Protein AF-A0A4Q6EAN4-F1 (afdb_monomer_lite)

pLDDT: mean 83.65, std 14.97, range [28.28, 95.94]

Sequence (308 aa):
MELEITKKCADSLRSFAQNNYGIQLKSSHAHELVAAYFGYSSRAALLADTKSPITNLRQAEFVVLTPTAPIKERCNELNGLPENLPHELVEGVYLPLYDENDKWILTQVWPNLEELGKVLADEHANLNPYHSPFQKIQRQGVKVEFENDLVGIVVFREYINPGLTLASGKNVVRGVVDVFNLKRVAGHIGYVQENHFSTEAETLDAAIMKMGDVYSKIITSAQNSTHAESVFESEPTFTEWLKKQKNRDSPLGDLAMDMLRDKTWPTLSTLETYRDYLHSKNASWQTVQTLERAWKSYKAFLARKNPA

Radius of gyration: 23.77 Å; chains: 1; bounding box: 58×47×63 Å

Foldseek 3Di:
DLCPLLQQLLVLLQVCCCVPPVDHDDSLVSSQLLLVQLVHLGNVRQVPPPPAHQVQLVVFQAFETDDLPSSVVSQVPDPPDDPPRDSPSNCSRCVVVCDPVPNRHVVHYHDHPQRVLVVVVVVVLVPDPPNDPQKDWPDKDWDWDDDPQKIKIKIKTKIWRVVVCVVVVDTQIKIKIKIWIWGRRHGSGGIDTPDMDMFMDSGRVVRVVVVVVVVVVVVVVVVVVDDDDDDDPDDQALLSVLCVLCPDPDLSNVLNVVLVVDPPNDSDRDLVVNLVVCVVVVHDPSNNVSSVVSVVVSVVVVCVVDPD

Structure (mmCIF, N/CA/C/O backbone):
data_AF-A0A4Q6EAN4-F1
#
_entry.id   AF-A0A4Q6EAN4-F1
#
loop_
_atom_site.group_PDB
_atom_site.id
_atom_site.type_symbol
_atom_site.label_atom_id
_atom_site.label_alt_id
_atom_site.label_comp_id
_atom_site.label_asym_id
_atom_site.label_entity_id
_atom_site.label_seq_id
_atom_site.pdbx_PDB_ins_code
_atom_site.Cartn_x
_atom_site.Cartn_y
_atom_site.Cartn_z
_atom_site.occupancy
_atom_site.B_iso_or_equiv
_atom_site.auth_seq_id
_atom_site.auth_comp_id
_atom_site.auth_asym_id
_atom_site.auth_atom_id
_atom_site.pdbx_PDB_model_num
ATOM 1 N N . MET A 1 1 ? -10.303 -16.664 19.292 1.00 49.94 1 MET A N 1
ATOM 2 C CA . MET A 1 1 ? -8.996 -16.562 18.610 1.00 49.94 1 MET A CA 1
ATOM 3 C C . MET A 1 1 ? -8.790 -15.169 18.007 1.00 49.94 1 MET A C 1
ATOM 5 O O . MET A 1 1 ? -7.797 -14.546 18.336 1.00 49.94 1 MET A O 1
ATOM 9 N N . GLU A 1 2 ? -9.746 -14.606 17.254 1.00 53.28 2 GLU A N 1
ATOM 10 C CA . GLU A 1 2 ? -9.679 -13.213 16.732 1.00 53.28 2 GLU A CA 1
ATOM 11 C C . GLU A 1 2 ? -9.623 -12.131 17.816 1.00 53.28 2 GLU A C 1
ATOM 13 O O . GLU A 1 2 ? -8.871 -11.157 17.738 1.00 53.28 2 GLU A O 1
ATOM 18 N N . LEU A 1 3 ? -10.359 -12.380 18.897 1.00 61.84 3 LEU A N 1
ATOM 19 C CA . LEU A 1 3 ? -10.370 -11.560 20.103 1.00 61.84 3 LEU A CA 1
ATOM 20 C C . LEU A 1 3 ? -9.015 -11.503 20.822 1.00 61.84 3 LEU A C 1
ATOM 22 O O . LEU A 1 3 ? -8.845 -10.628 21.659 1.00 61.84 3 LEU A O 1
ATOM 26 N N . GLU A 1 4 ? -8.063 -12.403 20.547 1.00 82.38 4 GLU A N 1
ATOM 27 C CA . GLU A 1 4 ? -6.782 -12.393 21.263 1.00 82.38 4 GLU A CA 1
ATOM 28 C C . GLU A 1 4 ? -5.772 -11.412 20.671 1.00 82.38 4 GLU A C 1
ATOM 30 O O . GLU A 1 4 ? -5.181 -10.651 21.431 1.00 82.38 4 GLU A O 1
ATOM 35 N N . ILE A 1 5 ? -5.591 -11.380 19.344 1.00 87.50 5 ILE A N 1
ATOM 36 C CA . ILE A 1 5 ? -4.615 -10.478 18.700 1.00 87.50 5 ILE A CA 1
ATOM 37 C C . ILE A 1 5 ? -5.027 -9.023 18.933 1.00 87.50 5 ILE A C 1
ATOM 39 O O . ILE A 1 5 ? -4.263 -8.221 19.463 1.00 87.50 5 ILE A O 1
ATOM 43 N N . THR A 1 6 ? -6.282 -8.702 18.619 1.00 91.88 6 THR A N 1
ATOM 44 C CA . THR A 1 6 ? -6.833 -7.349 18.776 1.00 91.88 6 THR A CA 1
ATOM 45 C C . THR A 1 6 ? -6.817 -6.873 20.226 1.00 91.88 6 THR A C 1
ATOM 47 O O . THR A 1 6 ? -6.574 -5.695 20.483 1.00 91.88 6 THR A O 1
ATOM 50 N N . LYS A 1 7 ? -7.045 -7.777 21.188 1.00 92.50 7 LYS A N 1
ATOM 51 C CA . LYS A 1 7 ? -6.931 -7.479 22.619 1.00 92.50 7 LYS A CA 1
ATOM 52 C C . LYS A 1 7 ? -5.488 -7.250 23.043 1.00 92.50 7 LYS A C 1
ATOM 54 O O . LYS A 1 7 ? -5.236 -6.245 23.693 1.00 92.50 7 LYS A O 1
ATOM 59 N N . LYS A 1 8 ? -4.549 -8.113 22.645 1.00 92.38 8 LYS A N 1
ATOM 60 C CA . LYS A 1 8 ? -3.120 -7.931 22.945 1.00 92.38 8 LYS A CA 1
ATOM 61 C C . LYS A 1 8 ? -2.615 -6.581 22.432 1.00 92.38 8 LYS A C 1
ATOM 63 O O . LYS A 1 8 ? -2.007 -5.840 23.197 1.00 92.38 8 LYS A O 1
ATOM 68 N N . CYS A 1 9 ? -2.938 -6.224 21.188 1.00 92.94 9 CYS A N 1
ATOM 69 C CA . CYS A 1 9 ? -2.600 -4.921 20.606 1.00 92.94 9 CYS A CA 1
ATOM 70 C C . CYS A 1 9 ? -3.258 -3.752 21.351 1.00 92.94 9 CYS A C 1
ATOM 72 O O . CYS A 1 9 ? -2.603 -2.747 21.606 1.00 92.94 9 CYS A O 1
ATOM 74 N N . ALA A 1 10 ? -4.529 -3.876 21.749 1.00 95.75 10 ALA A N 1
ATOM 75 C CA . ALA A 1 10 ? -5.222 -2.814 22.480 1.00 95.75 10 ALA A CA 1
ATOM 76 C C . ALA A 1 10 ? -4.662 -2.621 23.896 1.00 95.75 10 ALA A C 1
ATOM 78 O O . ALA A 1 10 ? -4.477 -1.488 24.335 1.00 95.75 10 ALA A O 1
ATOM 79 N N . ASP A 1 11 ? -4.368 -3.709 24.607 1.00 95.81 11 ASP A N 1
ATOM 80 C CA . ASP A 1 11 ? -3.768 -3.658 25.939 1.00 95.81 11 ASP A CA 1
ATOM 81 C C . ASP A 1 11 ? -2.337 -3.096 25.870 1.00 95.81 11 ASP A C 1
ATOM 83 O O . ASP A 1 11 ? -1.988 -2.215 26.656 1.00 95.81 11 ASP A O 1
ATOM 87 N N . SER A 1 12 ? -1.551 -3.504 24.868 1.00 95.06 12 SER A N 1
ATOM 88 C CA . SER A 1 12 ? -0.224 -2.941 24.591 1.00 95.06 12 SER A CA 1
ATOM 89 C C . SER A 1 12 ? -0.277 -1.447 24.291 1.00 95.06 12 SER A C 1
ATOM 91 O O . SER A 1 12 ? 0.454 -0.678 24.909 1.00 95.06 12 SER A O 1
ATOM 93 N N . LEU A 1 13 ? -1.196 -1.004 23.426 1.00 95.69 13 LEU A N 1
ATOM 94 C CA . LEU A 1 13 ? -1.377 0.412 23.111 1.00 95.69 13 LEU A CA 1
ATOM 95 C C . LEU A 1 13 ? -1.696 1.234 24.367 1.00 95.69 13 LEU A C 1
ATOM 97 O O . LEU A 1 13 ? -1.166 2.330 24.548 1.00 95.69 13 LEU A O 1
ATOM 101 N N . ARG A 1 14 ? -2.544 0.711 25.256 1.00 95.94 14 ARG A N 1
ATOM 102 C CA . ARG A 1 14 ? -2.889 1.385 26.517 1.00 95.94 14 ARG A CA 1
ATOM 103 C C . ARG A 1 14 ? -1.682 1.507 27.437 1.00 95.94 14 ARG A C 1
ATOM 105 O O . ARG A 1 14 ? -1.448 2.590 27.967 1.00 95.94 14 ARG A O 1
ATOM 112 N N . SER A 1 15 ? -0.920 0.428 27.603 1.00 95.62 15 SER A N 1
ATOM 113 C CA . SER A 1 15 ? 0.309 0.442 28.398 1.00 95.62 15 SER A CA 1
ATOM 114 C C . SER A 1 15 ? 1.356 1.381 27.802 1.00 95.62 15 SER A C 1
ATOM 116 O O . SER A 1 15 ? 1.948 2.173 28.529 1.00 95.62 15 SER A O 1
ATOM 118 N N . PHE A 1 16 ? 1.536 1.363 26.482 1.00 94.81 16 PHE A N 1
ATOM 119 C CA . PHE A 1 16 ? 2.449 2.252 25.770 1.00 94.81 16 PHE A CA 1
ATOM 120 C C . PHE A 1 16 ? 2.068 3.725 25.959 1.00 94.81 16 PHE A C 1
ATOM 122 O O . PHE A 1 16 ? 2.924 4.538 26.306 1.00 94.81 16 PHE A O 1
ATOM 129 N N . ALA A 1 17 ? 0.785 4.065 25.796 1.00 93.75 17 ALA A N 1
ATOM 130 C CA . ALA A 1 17 ? 0.291 5.427 25.977 1.00 93.75 17 ALA A CA 1
ATOM 131 C C . ALA A 1 17 ? 0.472 5.928 27.420 1.00 93.75 17 ALA A C 1
ATOM 133 O O . ALA A 1 17 ? 0.881 7.071 27.642 1.00 93.75 17 ALA A O 1
ATOM 134 N N . GLN A 1 18 ? 0.224 5.059 28.403 1.00 94.56 18 GLN A N 1
ATOM 135 C CA . GLN A 1 18 ? 0.405 5.384 29.814 1.00 94.56 18 GLN A CA 1
ATOM 136 C C . GLN A 1 18 ? 1.883 5.574 30.172 1.00 94.56 18 GLN A C 1
ATOM 138 O O . GLN A 1 18 ? 2.219 6.528 30.868 1.00 94.56 18 GLN A O 1
ATOM 143 N N . ASN A 1 19 ? 2.760 4.687 29.702 1.00 93.69 19 ASN A N 1
ATOM 144 C CA . ASN A 1 19 ? 4.170 4.680 30.089 1.00 93.69 19 ASN A CA 1
ATOM 145 C C . ASN A 1 19 ? 4.972 5.804 29.424 1.00 93.69 19 ASN A C 1
ATOM 147 O O . ASN A 1 19 ? 5.834 6.390 30.070 1.00 93.69 19 ASN A O 1
ATOM 151 N N . ASN A 1 20 ? 4.687 6.116 28.156 1.00 92.75 20 ASN A N 1
ATOM 152 C CA . ASN A 1 20 ? 5.459 7.106 27.398 1.00 92.75 20 ASN A CA 1
ATOM 153 C C . ASN A 1 20 ? 4.885 8.522 27.488 1.00 92.75 20 ASN A C 1
ATOM 155 O O . ASN A 1 20 ? 5.633 9.491 27.393 1.00 92.75 20 ASN A O 1
ATOM 159 N N . TYR A 1 21 ? 3.569 8.656 27.684 1.00 91.69 21 TYR A N 1
ATOM 160 C CA . TYR A 1 21 ? 2.894 9.958 27.630 1.00 91.69 21 TYR A CA 1
ATOM 161 C C . TYR A 1 21 ? 2.039 10.262 28.865 1.00 91.69 21 TYR A C 1
ATOM 163 O O . TYR A 1 21 ? 1.461 11.342 28.954 1.00 91.69 21 TYR A O 1
ATOM 171 N N . GLY A 1 22 ? 1.926 9.334 29.822 1.00 92.06 22 GLY A N 1
ATOM 172 C CA . GLY A 1 22 ? 1.057 9.503 30.991 1.00 92.06 22 GLY A CA 1
ATOM 173 C C . GLY A 1 22 ? -0.437 9.501 30.651 1.00 92.06 22 GLY A C 1
ATOM 174 O O . GLY A 1 22 ? -1.241 9.990 31.443 1.00 92.06 22 GLY A O 1
ATOM 175 N N . ILE A 1 23 ? -0.819 8.984 29.475 1.00 92.25 23 ILE A N 1
ATOM 176 C CA . ILE A 1 23 ? -2.191 9.038 28.964 1.00 92.25 23 ILE A CA 1
ATOM 177 C C . ILE A 1 23 ? -2.913 7.714 29.216 1.00 92.25 23 ILE A C 1
ATOM 179 O O . ILE A 1 23 ? -2.569 6.675 28.651 1.00 92.25 23 ILE A O 1
ATOM 183 N N . GLN A 1 24 ? -4.005 7.774 29.977 1.00 92.62 24 GLN A N 1
ATOM 184 C CA . GLN A 1 24 ? -4.850 6.612 30.229 1.00 92.62 24 GLN A CA 1
ATOM 185 C C . GLN A 1 24 ? -5.902 6.436 29.122 1.00 92.62 24 GLN A C 1
ATOM 187 O O . GLN A 1 24 ? -6.981 7.034 29.155 1.00 92.62 24 GLN A O 1
ATOM 192 N N . LEU A 1 25 ? -5.621 5.574 28.140 1.00 93.00 25 LEU A N 1
ATOM 193 C CA . LEU A 1 25 ? -6.591 5.258 27.089 1.00 93.00 25 LEU A CA 1
ATOM 194 C C . LEU A 1 25 ? -7.713 4.332 27.596 1.00 93.00 25 LEU A C 1
ATOM 196 O O . LEU A 1 25 ? -7.465 3.288 28.217 1.00 93.00 25 LEU A O 1
ATOM 200 N N . LYS A 1 26 ? -8.964 4.670 27.260 1.00 94.19 26 LYS A N 1
ATOM 201 C CA . LYS A 1 26 ? -10.114 3.770 27.443 1.00 94.19 26 LYS A CA 1
ATOM 202 C C . LYS A 1 26 ? -9.955 2.532 26.557 1.00 94.19 26 LYS A C 1
ATOM 204 O O . LYS A 1 26 ? -9.488 2.629 25.425 1.00 94.19 26 LYS A O 1
ATOM 209 N N . SER A 1 27 ? -10.408 1.377 27.049 1.00 94.56 27 SER A N 1
ATOM 210 C CA . SER A 1 27 ? -10.355 0.111 26.298 1.00 94.56 27 SER A CA 1
ATOM 211 C C . SER A 1 27 ? -11.097 0.191 24.959 1.00 94.56 27 SER A C 1
ATOM 213 O O . SER A 1 27 ? -10.563 -0.253 23.946 1.00 94.56 27 SER A O 1
ATOM 215 N N . SER A 1 28 ? -12.274 0.825 24.926 1.00 94.19 28 SER A N 1
ATOM 216 C CA . SER A 1 28 ? -13.035 1.033 23.689 1.00 94.19 28 SER A CA 1
ATOM 217 C C . SER A 1 28 ? -12.232 1.809 22.641 1.00 94.19 28 SER A C 1
ATOM 219 O O . SER A 1 28 ? -12.113 1.351 21.511 1.00 94.19 28 SER A O 1
ATOM 221 N N . HIS A 1 29 ? -11.615 2.930 23.026 1.00 94.75 29 HIS A N 1
ATOM 222 C CA . HIS A 1 29 ? -10.786 3.735 22.124 1.00 94.75 29 HIS A CA 1
ATOM 223 C C . HIS A 1 29 ? -9.559 2.968 21.636 1.00 94.75 29 HIS A C 1
ATOM 225 O O . HIS A 1 29 ? -9.231 3.036 20.458 1.00 94.75 29 HIS A O 1
ATOM 231 N N . ALA A 1 30 ? -8.911 2.196 22.511 1.00 95.50 30 ALA A N 1
ATOM 232 C CA . ALA A 1 30 ? -7.758 1.394 22.120 1.00 95.50 30 ALA A CA 1
ATOM 233 C C . ALA A 1 30 ? -8.117 0.380 21.027 1.00 95.50 30 ALA A C 1
ATOM 235 O O . ALA A 1 30 ? -7.388 0.252 20.051 1.00 95.50 30 ALA A O 1
ATOM 236 N N . HIS A 1 31 ? -9.265 -0.293 21.141 1.00 95.75 31 HIS A N 1
ATOM 237 C CA . HIS A 1 31 ? -9.708 -1.219 20.101 1.00 95.75 31 HIS A CA 1
ATOM 238 C C . HIS A 1 31 ? -10.089 -0.530 18.785 1.00 95.75 31 HIS A C 1
ATOM 240 O O . HIS A 1 31 ? -9.835 -1.096 17.726 1.00 95.75 31 HIS A O 1
ATOM 246 N N . GLU A 1 32 ? -10.683 0.664 18.834 1.00 95.38 32 GLU A N 1
ATOM 247 C CA . GLU A 1 32 ? -10.971 1.444 17.623 1.00 95.38 32 GLU A CA 1
ATOM 248 C C . GLU A 1 32 ? -9.686 1.884 16.915 1.00 95.38 32 GLU A C 1
ATOM 250 O O . GLU A 1 32 ? -9.580 1.759 15.697 1.00 95.38 32 GLU A O 1
ATOM 255 N N . LEU A 1 33 ? -8.680 2.332 17.671 1.00 94.50 33 LEU A N 1
ATOM 256 C CA . LEU A 1 33 ? -7.384 2.690 17.103 1.00 94.50 33 LEU A CA 1
ATOM 257 C C . LEU A 1 33 ? -6.667 1.466 16.532 1.00 94.50 33 LEU A C 1
ATOM 259 O O . LEU A 1 33 ? -6.185 1.529 15.410 1.00 94.50 33 LEU A O 1
ATOM 263 N N . VAL A 1 34 ? -6.648 0.333 17.240 1.00 95.25 34 VAL A N 1
ATOM 264 C CA . VAL A 1 34 ? -6.084 -0.922 16.707 1.00 95.25 34 VAL A CA 1
ATOM 265 C C . VAL A 1 34 ? -6.752 -1.315 15.389 1.00 95.25 34 VAL A C 1
ATOM 267 O O . VAL A 1 34 ? -6.058 -1.703 14.453 1.00 95.25 34 VAL A O 1
ATOM 270 N N . ALA A 1 35 ? -8.075 -1.168 15.278 1.00 95.38 35 ALA A N 1
ATOM 271 C CA . ALA A 1 35 ? -8.777 -1.428 14.025 1.00 95.38 35 ALA A CA 1
ATOM 272 C C . ALA A 1 35 ? -8.298 -0.502 12.894 1.00 95.38 35 ALA A C 1
ATOM 274 O O . ALA A 1 35 ? -8.002 -0.992 11.805 1.00 95.38 35 ALA A O 1
ATOM 275 N N . ALA A 1 36 ? -8.122 0.793 13.175 1.00 94.44 36 ALA A N 1
ATOM 276 C CA . ALA A 1 36 ? -7.568 1.755 12.220 1.00 94.44 36 ALA A CA 1
ATOM 277 C C . ALA A 1 36 ? -6.141 1.406 11.787 1.00 94.44 36 ALA A C 1
ATOM 279 O O . ALA A 1 36 ? -5.822 1.456 10.601 1.00 94.44 36 ALA A O 1
ATOM 280 N N . TYR A 1 37 ? -5.290 0.991 12.726 1.00 93.62 37 TYR A N 1
ATOM 281 C CA . TYR A 1 37 ? -3.942 0.526 12.410 1.00 93.62 37 TYR A CA 1
ATOM 282 C C . TYR A 1 37 ? -3.961 -0.735 11.543 1.00 93.62 37 TYR A C 1
ATOM 284 O O . TYR A 1 37 ? -3.120 -0.867 10.665 1.00 93.62 37 TYR A O 1
ATOM 292 N N . PHE A 1 38 ? -4.955 -1.611 11.683 1.00 93.38 38 PHE A N 1
ATOM 293 C CA . PHE A 1 38 ? -5.146 -2.761 10.790 1.00 93.38 38 PHE A CA 1
ATOM 294 C C . PHE A 1 38 ? -5.889 -2.428 9.484 1.00 93.38 38 PHE A C 1
ATOM 296 O O . PHE A 1 38 ? -6.227 -3.343 8.730 1.00 93.38 38 PHE A O 1
ATOM 303 N N . GLY A 1 39 ? -6.118 -1.136 9.217 1.00 92.62 39 GLY A N 1
ATOM 304 C CA . GLY A 1 39 ? -6.695 -0.592 7.988 1.00 92.62 39 GLY A CA 1
ATOM 305 C C . GLY A 1 39 ? -8.220 -0.614 7.920 1.00 92.62 39 GLY A C 1
ATOM 306 O O . GLY A 1 39 ? -8.781 -0.449 6.842 1.00 92.62 39 GLY A O 1
ATOM 307 N N . TYR A 1 40 ? -8.900 -0.796 9.052 1.00 94.38 40 TYR A N 1
ATOM 308 C CA . TYR A 1 40 ? -10.358 -0.763 9.135 1.00 94.38 40 TYR A CA 1
ATOM 309 C C . TYR A 1 40 ? -10.878 0.595 9.602 1.00 94.38 40 TYR A C 1
ATOM 311 O O . TYR A 1 40 ? -10.294 1.238 10.469 1.00 94.38 40 TYR A O 1
ATOM 319 N N . SER A 1 41 ? -12.052 0.992 9.111 1.00 93.06 41 SER A N 1
ATOM 320 C CA . SER A 1 41 ? -12.723 2.226 9.546 1.00 93.06 41 SER A CA 1
ATOM 321 C C . SER A 1 41 ? -13.241 2.167 10.988 1.00 93.06 41 SER A C 1
ATOM 323 O O . SER A 1 41 ? -13.452 3.198 11.621 1.00 93.06 41 SER A O 1
ATOM 325 N N . SER A 1 42 ? -13.475 0.967 11.527 1.00 94.50 42 SER A N 1
ATOM 326 C CA . SER A 1 42 ? -13.936 0.771 12.903 1.00 94.50 42 SER A CA 1
ATOM 327 C C . SER A 1 42 ? -13.633 -0.631 13.419 1.00 94.50 42 SER A C 1
ATOM 329 O O . SER A 1 42 ? -13.398 -1.565 12.648 1.00 94.50 42 SER A O 1
ATOM 331 N N . ARG A 1 43 ? -13.741 -0.813 14.739 1.00 95.00 43 ARG A N 1
ATOM 332 C CA . ARG A 1 43 ? -13.694 -2.146 15.357 1.00 95.00 43 ARG A CA 1
ATOM 333 C C . ARG A 1 43 ? -14.788 -3.071 14.821 1.00 95.00 43 ARG A C 1
ATOM 335 O O . ARG A 1 43 ? -14.549 -4.263 14.663 1.00 95.00 43 ARG A O 1
ATOM 342 N N . ALA A 1 44 ? -15.982 -2.543 14.558 1.00 94.69 44 ALA A N 1
ATOM 343 C CA . ALA A 1 44 ? -17.079 -3.334 14.007 1.00 94.69 44 ALA A CA 1
ATOM 344 C C . ALA A 1 44 ? -16.758 -3.833 12.591 1.00 94.69 44 ALA A C 1
ATOM 346 O O . ALA A 1 44 ? -17.003 -4.998 12.301 1.00 94.69 44 ALA A O 1
ATOM 347 N N . ALA A 1 45 ? -16.154 -2.983 11.751 1.00 95.31 45 ALA A N 1
ATOM 348 C CA . ALA A 1 45 ? -15.705 -3.368 10.413 1.00 95.31 45 ALA A CA 1
ATOM 349 C C . ALA A 1 45 ? -14.627 -4.459 10.468 1.00 95.31 45 ALA A C 1
ATOM 351 O O . ALA A 1 45 ? -14.730 -5.438 9.737 1.00 95.31 45 ALA A O 1
ATOM 352 N N . LEU A 1 46 ? -13.661 -4.337 11.388 1.00 95.12 46 LEU A N 1
ATOM 353 C CA . LEU A 1 46 ? -12.649 -5.371 11.617 1.00 95.12 46 LEU A CA 1
ATOM 354 C C . LEU A 1 46 ? -13.286 -6.724 11.947 1.00 95.12 46 LEU A C 1
ATOM 356 O O . LEU A 1 46 ? -12.934 -7.723 11.337 1.00 95.12 46 LEU A O 1
ATOM 360 N N . LEU A 1 47 ? -14.232 -6.749 12.889 1.00 93.75 47 LEU A N 1
ATOM 361 C CA . LEU A 1 47 ? -14.890 -7.986 13.331 1.00 93.75 47 LEU A CA 1
ATOM 362 C C . LEU A 1 47 ? -15.868 -8.561 12.295 1.00 93.75 47 LEU A C 1
ATOM 364 O O . LEU A 1 47 ? -16.291 -9.708 12.419 1.00 93.75 47 LEU A O 1
ATOM 368 N N . ALA A 1 48 ? -16.280 -7.756 11.315 1.00 94.94 48 ALA A N 1
ATOM 369 C CA . ALA A 1 48 ? -17.148 -8.183 10.226 1.00 94.94 48 ALA A CA 1
ATOM 370 C C . ALA A 1 48 ? -16.363 -8.762 9.035 1.00 94.94 48 ALA A C 1
ATOM 372 O O . ALA A 1 48 ? -16.983 -9.348 8.142 1.00 94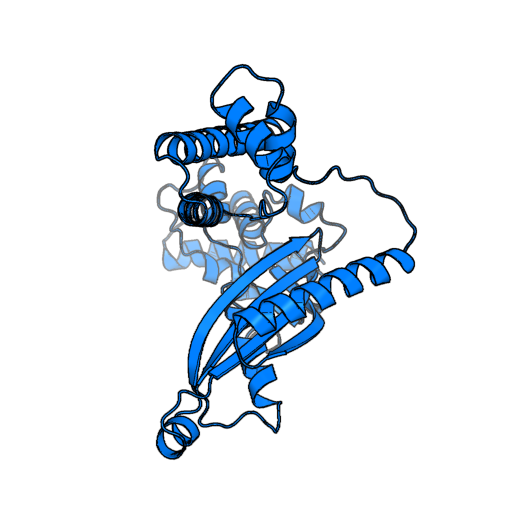.94 48 ALA A O 1
ATOM 373 N N . ASP A 1 49 ? -15.029 -8.621 9.000 1.00 93.19 49 ASP A N 1
ATOM 374 C CA . ASP A 1 49 ? -14.213 -9.167 7.916 1.00 93.19 49 ASP A CA 1
ATOM 375 C C . ASP A 1 49 ? -14.091 -10.689 8.036 1.00 93.19 49 ASP A C 1
ATOM 377 O O . ASP A 1 49 ? -13.244 -11.248 8.730 1.00 93.19 49 ASP A O 1
ATOM 381 N N . THR A 1 50 ? -14.967 -11.366 7.304 1.00 93.00 50 THR A N 1
ATOM 382 C CA . THR A 1 50 ? -14.978 -12.825 7.177 1.00 93.00 50 THR A CA 1
ATOM 383 C C . THR A 1 50 ? -14.077 -13.331 6.052 1.00 93.00 50 THR A C 1
ATOM 385 O O . THR A 1 50 ? -13.816 -14.531 5.978 1.00 93.00 50 THR A O 1
ATOM 388 N N . LYS A 1 51 ? -13.598 -12.441 5.175 1.00 92.75 51 LYS A N 1
ATOM 389 C CA . LYS A 1 51 ? -12.847 -12.793 3.966 1.00 92.75 51 LYS A CA 1
ATOM 390 C C . LYS A 1 51 ? -11.350 -12.896 4.248 1.00 92.75 51 LYS A C 1
ATOM 392 O O . LYS A 1 51 ? -10.708 -13.854 3.824 1.00 92.75 51 LYS A O 1
ATOM 397 N N . SER A 1 52 ? -10.818 -11.950 5.017 1.00 92.88 52 SER A N 1
ATOM 398 C CA . SER A 1 52 ? -9.415 -11.902 5.435 1.00 92.88 52 SER A CA 1
ATOM 399 C C . SER A 1 52 ? -9.326 -11.570 6.931 1.00 92.88 52 SER A C 1
ATOM 401 O O . SER A 1 52 ? -8.777 -10.528 7.301 1.00 92.88 52 SER A O 1
ATOM 403 N N . PRO A 1 53 ? -9.865 -12.421 7.826 1.00 93.19 53 PRO A N 1
ATOM 404 C CA . PRO A 1 53 ? -9.899 -12.126 9.254 1.00 93.19 53 PRO A CA 1
ATOM 405 C C . PRO A 1 53 ? -8.484 -11.976 9.817 1.00 93.19 53 PRO A C 1
ATOM 407 O O . PRO A 1 53 ? -7.556 -12.697 9.442 1.00 93.19 53 PRO A O 1
ATOM 410 N N . ILE A 1 54 ? -8.308 -11.073 10.783 1.00 91.81 54 ILE A N 1
ATOM 411 C CA . ILE A 1 54 ? -6.983 -10.779 11.356 1.00 91.81 54 ILE A CA 1
ATOM 412 C C . ILE A 1 54 ? -6.346 -11.988 12.069 1.00 91.81 54 ILE A C 1
ATOM 414 O O . ILE A 1 54 ? -5.134 -12.038 12.253 1.00 91.81 54 ILE A O 1
ATOM 418 N N . THR A 1 55 ? -7.124 -13.017 12.423 1.00 89.25 55 THR A N 1
ATOM 419 C CA . THR A 1 55 ? -6.585 -14.291 12.939 1.00 89.25 55 THR A CA 1
ATOM 420 C C . THR A 1 55 ? -5.632 -14.985 11.988 1.00 89.25 55 THR A C 1
ATOM 422 O O . THR A 1 55 ? -4.782 -15.751 12.435 1.00 89.25 55 THR A O 1
ATOM 425 N N . ASN A 1 56 ? -5.773 -14.733 10.689 1.00 90.69 56 ASN A N 1
ATOM 426 C CA . ASN A 1 56 ? -4.957 -15.360 9.665 1.00 90.69 56 ASN A CA 1
ATOM 427 C C . ASN A 1 56 ? -3.577 -14.713 9.545 1.00 90.69 56 ASN A C 1
ATOM 429 O O . ASN A 1 56 ? -2.842 -15.063 8.634 1.00 90.69 56 ASN A O 1
ATOM 433 N N . LEU A 1 57 ? -3.193 -13.786 10.433 1.00 88.25 57 LEU A N 1
ATOM 434 C CA . LEU A 1 57 ? -1.932 -13.050 10.310 1.00 88.25 57 LEU A CA 1
ATOM 435 C C . LEU A 1 57 ? -0.708 -13.972 10.207 1.00 88.25 57 LEU A C 1
ATOM 437 O O . LEU A 1 57 ? 0.235 -13.649 9.503 1.00 88.25 57 LEU A O 1
ATOM 441 N N . ARG A 1 58 ? -0.757 -15.159 10.825 1.00 85.00 58 ARG A N 1
ATOM 442 C CA . ARG A 1 58 ? 0.281 -16.206 10.710 1.00 85.00 58 ARG A CA 1
ATOM 443 C C . ARG A 1 58 ? 0.434 -16.820 9.316 1.00 85.00 58 ARG A C 1
ATOM 445 O O . ARG A 1 58 ? 1.399 -17.529 9.077 1.00 85.00 58 ARG A O 1
ATOM 452 N N . GLN A 1 59 ? -0.539 -16.613 8.438 1.00 87.31 59 GLN A N 1
ATOM 453 C CA . GLN A 1 59 ? -0.512 -17.056 7.045 1.00 87.31 59 GLN A CA 1
ATOM 454 C C . GLN A 1 59 ? 0.067 -15.977 6.124 1.00 87.31 59 GLN A C 1
ATOM 456 O O . GLN A 1 59 ? 0.273 -16.255 4.949 1.00 87.31 59 GLN A O 1
ATOM 461 N N . ALA A 1 60 ? 0.280 -14.754 6.623 1.00 90.00 60 ALA A N 1
ATOM 462 C CA . ALA A 1 60 ? 0.870 -13.678 5.845 1.00 90.00 60 ALA A CA 1
ATOM 463 C C . ALA A 1 60 ? 2.380 -13.893 5.686 1.00 90.00 60 ALA A C 1
ATOM 465 O O . ALA A 1 60 ? 3.073 -14.215 6.647 1.00 90.00 60 ALA A O 1
ATOM 466 N N . GLU A 1 61 ? 2.865 -13.672 4.470 1.00 89.88 61 GLU A N 1
ATOM 467 C CA . GLU A 1 61 ? 4.285 -13.596 4.117 1.00 89.88 61 GLU A CA 1
ATOM 468 C C . GLU A 1 61 ? 4.820 -12.168 4.277 1.00 89.88 61 GLU A C 1
ATOM 470 O O . GLU A 1 61 ? 6.004 -11.949 4.492 1.00 89.88 61 GLU A O 1
ATOM 475 N N . PHE A 1 62 ? 3.946 -11.168 4.182 1.00 91.00 62 PHE A N 1
ATOM 476 C CA . PHE A 1 62 ? 4.299 -9.770 4.373 1.00 91.00 62 PHE A CA 1
ATOM 477 C C . PHE A 1 62 ? 3.280 -9.111 5.284 1.00 91.00 62 PHE A C 1
ATOM 479 O O . PHE A 1 62 ? 2.071 -9.250 5.089 1.00 91.00 62 PHE A O 1
ATOM 486 N N . VAL A 1 63 ? 3.770 -8.341 6.249 1.00 90.19 63 VAL A N 1
ATOM 487 C CA . VAL A 1 63 ? 2.953 -7.414 7.027 1.00 90.19 63 VAL A CA 1
ATOM 488 C C . VAL A 1 63 ? 3.289 -6.009 6.561 1.00 90.19 63 VAL A C 1
ATOM 490 O O . VAL A 1 63 ? 4.431 -5.586 6.645 1.00 90.19 63 VAL A O 1
ATOM 493 N N . VAL A 1 64 ? 2.314 -5.263 6.066 1.00 92.00 64 VAL A N 1
ATOM 494 C CA . VAL A 1 64 ? 2.520 -3.907 5.561 1.00 92.00 64 VAL A CA 1
ATOM 495 C C . VAL A 1 64 ? 1.750 -2.928 6.427 1.00 92.00 64 VAL A C 1
ATOM 497 O O . VAL A 1 64 ? 0.551 -3.090 6.646 1.00 92.00 64 VAL A O 1
ATOM 500 N N . LEU A 1 65 ? 2.445 -1.917 6.942 1.00 90.12 65 LEU A N 1
ATOM 501 C CA . LEU A 1 65 ? 1.850 -0.925 7.827 1.00 90.12 65 LEU A CA 1
ATOM 502 C C . LEU A 1 65 ? 0.826 -0.068 7.075 1.00 90.12 65 LEU A C 1
ATOM 504 O O . LEU A 1 65 ? 1.071 0.417 5.968 1.00 90.12 65 LEU A O 1
ATOM 508 N N . THR A 1 66 ? -0.320 0.157 7.714 1.00 88.50 66 THR A N 1
ATOM 509 C CA . THR A 1 66 ? -1.352 1.060 7.197 1.00 88.50 66 THR A CA 1
ATOM 510 C C . THR A 1 66 ? -0.833 2.504 7.142 1.00 88.50 66 THR A C 1
ATOM 512 O O . THR A 1 66 ? -0.207 2.963 8.105 1.00 88.50 66 THR A O 1
ATOM 515 N N . PRO A 1 67 ? -1.124 3.265 6.067 1.00 85.81 67 PRO A N 1
ATOM 516 C CA . PRO A 1 67 ? -0.811 4.688 6.000 1.00 85.81 67 PRO A CA 1
ATOM 517 C C . PRO A 1 67 ? -1.353 5.473 7.203 1.00 85.81 67 PRO A C 1
ATOM 519 O O . PRO A 1 67 ? -2.433 5.201 7.722 1.00 85.81 67 PRO A O 1
ATOM 522 N N . THR A 1 68 ? -0.633 6.512 7.625 1.00 85.62 68 THR A N 1
ATOM 523 C CA . THR A 1 68 ? -0.996 7.282 8.830 1.00 85.62 68 THR A CA 1
ATOM 524 C C . THR A 1 68 ? -2.222 8.179 8.653 1.00 85.62 68 THR A C 1
ATOM 526 O O . THR A 1 68 ? -2.833 8.567 9.646 1.00 85.62 68 THR A O 1
ATOM 529 N N . ALA A 1 69 ? -2.601 8.521 7.417 1.00 86.62 69 ALA A N 1
ATOM 530 C CA . ALA A 1 69 ? -3.716 9.432 7.150 1.00 86.62 69 ALA A CA 1
ATOM 531 C C . ALA A 1 69 ? -5.080 8.887 7.640 1.00 86.62 69 ALA A C 1
ATOM 533 O O . ALA A 1 69 ? -5.694 9.576 8.456 1.00 86.62 69 ALA A O 1
ATOM 534 N N . PRO A 1 70 ? -5.512 7.657 7.279 1.00 85.38 70 PRO A N 1
ATOM 535 C CA . PRO A 1 70 ? -6.728 7.045 7.834 1.00 85.38 70 PRO A CA 1
ATOM 536 C C . PRO A 1 70 ? -6.726 6.934 9.364 1.00 85.38 70 PRO A C 1
ATOM 538 O O . PRO A 1 70 ? -7.749 7.116 10.018 1.00 85.38 70 PRO A O 1
ATOM 541 N N . ILE A 1 71 ? -5.559 6.675 9.963 1.00 88.19 71 ILE A N 1
ATOM 542 C CA . ILE A 1 71 ? -5.419 6.565 11.421 1.00 88.19 71 ILE A CA 1
ATOM 543 C C . ILE A 1 71 ? -5.658 7.927 12.086 1.00 88.19 71 ILE A C 1
ATOM 545 O O . ILE A 1 71 ? -6.366 8.013 13.088 1.00 88.19 71 ILE A O 1
ATOM 549 N N . LYS A 1 72 ? -5.101 9.007 11.521 1.00 87.38 72 LYS A N 1
ATOM 550 C CA . LYS A 1 72 ? -5.314 10.377 12.013 1.00 87.38 72 LYS A CA 1
ATOM 551 C C . LYS A 1 72 ? -6.765 10.817 11.871 1.00 87.38 72 LYS A C 1
ATOM 553 O O . LYS A 1 72 ? -7.297 11.424 12.794 1.00 87.38 72 LYS A O 1
ATOM 558 N N . GLU A 1 73 ? -7.391 10.506 10.741 1.00 86.88 73 GLU A N 1
ATOM 559 C CA . GLU A 1 73 ? -8.818 10.753 10.531 1.00 86.88 73 GLU A CA 1
ATOM 560 C C . GLU A 1 73 ? -9.643 10.054 11.612 1.00 86.88 73 GLU A C 1
ATOM 562 O O . GLU A 1 73 ? -10.425 10.706 12.304 1.00 86.88 73 GLU A O 1
ATOM 567 N N . ARG A 1 74 ? -9.350 8.777 11.885 1.00 88.62 74 ARG A N 1
ATOM 568 C CA . ARG A 1 74 ? -10.034 8.040 12.947 1.00 88.62 74 ARG A CA 1
ATOM 569 C C . ARG A 1 74 ? -9.835 8.653 14.334 1.00 88.62 74 ARG A C 1
ATOM 571 O O . ARG A 1 74 ? -10.783 8.706 15.116 1.00 88.62 74 ARG A O 1
ATOM 578 N N . CYS A 1 75 ? -8.637 9.144 14.652 1.00 88.38 75 CYS A N 1
ATOM 579 C CA . CYS A 1 75 ? -8.402 9.873 15.901 1.00 88.38 75 CYS A CA 1
ATOM 580 C C . CYS A 1 75 ? -9.272 11.137 16.021 1.00 88.38 75 CYS A C 1
ATOM 582 O O . CYS A 1 75 ? -9.660 11.494 17.127 1.00 88.38 75 CYS A O 1
ATOM 584 N N . ASN A 1 76 ? -9.605 11.804 14.915 1.00 87.38 76 ASN A N 1
ATOM 585 C CA . ASN A 1 76 ? -10.433 13.013 14.942 1.00 87.38 76 ASN A CA 1
ATOM 586 C C . ASN A 1 76 ? -11.933 12.708 15.091 1.00 87.38 76 ASN A C 1
ATOM 588 O O . ASN A 1 76 ? -12.676 13.528 15.623 1.00 87.38 76 ASN A O 1
ATOM 592 N N . GLU A 1 77 ? -12.390 11.541 14.633 1.00 89.62 77 GLU A N 1
ATOM 593 C CA . GLU A 1 77 ? -13.798 11.121 14.717 1.00 89.62 77 GLU A CA 1
ATOM 594 C C . GLU A 1 77 ? -14.200 10.586 16.099 1.00 89.62 77 GLU A C 1
ATOM 596 O O . GLU A 1 77 ? -15.377 10.601 16.475 1.00 89.62 77 GLU A O 1
ATOM 601 N N . LEU A 1 78 ? -13.238 10.056 16.857 1.00 89.19 78 LEU A N 1
ATOM 602 C CA . LEU A 1 78 ? -13.503 9.399 18.132 1.00 89.19 78 LEU A CA 1
ATOM 603 C C . LEU A 1 78 ? -13.707 10.424 19.258 1.00 89.19 78 LEU A C 1
ATOM 605 O O . LEU A 1 78 ? -12.764 10.978 19.824 1.00 89.19 78 LEU A O 1
ATOM 609 N N . ASN A 1 79 ? -14.969 10.614 19.640 1.00 88.25 79 ASN A N 1
ATOM 610 C CA . ASN A 1 79 ? -15.352 11.492 20.744 1.00 88.25 79 ASN A CA 1
ATOM 611 C C . ASN A 1 79 ? -14.732 11.061 22.084 1.00 88.25 79 ASN A C 1
ATOM 613 O O . ASN A 1 79 ? -14.845 9.910 22.510 1.00 88.25 79 ASN A O 1
ATOM 617 N N . GLY A 1 80 ? -14.151 12.021 22.807 1.00 85.81 80 GLY A N 1
ATOM 618 C CA . GLY A 1 80 ? -13.591 11.795 24.141 1.00 85.81 80 GLY A CA 1
ATOM 619 C C . GLY A 1 80 ? -12.222 11.112 24.146 1.00 85.81 80 GLY A C 1
ATOM 620 O O . GLY A 1 80 ? -11.833 10.548 25.177 1.00 85.81 80 GLY A O 1
ATOM 621 N N . LEU A 1 81 ? -11.503 11.129 23.018 1.00 87.56 81 LEU A N 1
ATOM 622 C CA . LEU A 1 81 ? -10.067 10.873 23.014 1.00 87.56 81 LEU A CA 1
ATOM 623 C C . LEU A 1 81 ? -9.309 11.992 23.757 1.00 87.56 81 LEU A C 1
ATOM 625 O O . LEU A 1 81 ? -9.745 13.142 23.744 1.00 87.56 81 LEU A O 1
ATOM 629 N N . PRO A 1 82 ? -8.182 11.674 24.415 1.00 84.69 82 PRO A N 1
ATOM 630 C CA . PRO A 1 82 ? -7.324 12.682 25.033 1.00 84.69 82 PRO A CA 1
ATOM 631 C C . PRO A 1 82 ? -6.767 13.663 23.989 1.00 84.69 82 PRO A C 1
ATOM 633 O O . PRO A 1 82 ? -6.178 13.228 23.005 1.00 84.69 82 PRO A O 1
ATOM 636 N N . GLU A 1 83 ? -6.895 14.971 24.228 1.00 78.31 83 GLU A N 1
ATOM 637 C CA . GLU A 1 83 ? -6.451 16.025 23.291 1.00 78.31 83 GLU A CA 1
ATOM 638 C C . GLU A 1 83 ? -4.935 16.007 23.023 1.00 78.31 83 GLU A C 1
ATOM 640 O O . GLU A 1 83 ? -4.486 16.389 21.948 1.00 78.31 83 GLU A O 1
ATOM 645 N N . ASN A 1 84 ? -4.148 15.499 23.976 1.00 80.38 84 ASN A N 1
ATOM 646 C CA . ASN A 1 84 ? -2.686 15.419 23.885 1.00 80.38 84 ASN A CA 1
ATOM 647 C C . ASN A 1 84 ? -2.186 14.070 23.343 1.00 80.38 84 ASN A C 1
ATOM 649 O O . ASN A 1 84 ? -1.023 13.723 23.547 1.00 80.38 84 ASN A O 1
ATOM 653 N N . LEU A 1 85 ? -3.054 13.263 22.724 1.00 81.50 85 LEU A N 1
ATOM 654 C CA . LEU A 1 85 ? -2.655 11.959 22.208 1.00 81.50 85 LEU A CA 1
ATOM 655 C C . LEU A 1 85 ? -1.714 12.129 20.998 1.00 81.50 85 LEU A C 1
ATOM 657 O O . LEU A 1 85 ? -2.119 12.709 19.989 1.00 81.50 85 LEU A O 1
ATOM 661 N N . PRO A 1 86 ? -0.473 11.616 21.056 1.00 81.75 86 PRO A N 1
ATOM 662 C CA . PRO A 1 86 ? 0.464 11.742 19.950 1.00 81.75 86 PRO A CA 1
ATOM 663 C C . PRO A 1 86 ? 0.040 10.879 18.760 1.00 81.75 86 PRO A C 1
ATOM 665 O O . PRO A 1 86 ? -0.677 9.888 18.895 1.00 81.75 86 PRO A O 1
ATOM 668 N N . HIS A 1 87 ? 0.529 11.236 17.574 1.00 74.06 87 HIS A N 1
ATOM 669 C CA . HIS A 1 87 ? 0.276 10.472 16.348 1.00 74.06 87 HIS A CA 1
ATOM 670 C C . HIS A 1 87 ? 1.193 9.244 16.193 1.00 74.06 87 HIS A C 1
ATOM 672 O O . HIS A 1 87 ? 0.928 8.383 15.358 1.00 74.06 87 HIS A O 1
ATOM 678 N N . GLU A 1 88 ? 2.250 9.141 17.000 1.00 78.25 88 GLU A N 1
ATOM 679 C CA . GLU A 1 88 ? 3.269 8.084 16.961 1.00 78.25 88 GLU A CA 1
ATOM 680 C C . GLU A 1 88 ? 2.906 6.917 17.895 1.00 78.25 88 GLU A C 1
ATOM 682 O O . GLU A 1 88 ? 3.636 6.568 18.815 1.00 78.25 88 GLU A O 1
ATOM 687 N N . LEU A 1 89 ? 1.738 6.307 17.683 1.00 87.75 89 LEU A N 1
ATOM 688 C CA . LEU A 1 89 ? 1.278 5.161 18.490 1.00 87.75 89 LEU A CA 1
ATOM 689 C C . LEU A 1 89 ? 1.561 3.805 17.833 1.00 87.75 89 LEU A C 1
ATOM 691 O O . LEU A 1 89 ? 1.185 2.764 18.371 1.00 87.75 89 LEU A O 1
ATOM 695 N N . VAL A 1 90 ? 2.213 3.829 16.669 1.00 86.94 90 VAL A N 1
ATOM 696 C CA . VAL A 1 90 ? 2.500 2.665 15.823 1.00 86.94 90 VAL A CA 1
ATOM 697 C C . VAL A 1 90 ? 3.195 1.554 16.605 1.00 86.94 90 VAL A C 1
ATOM 699 O O . VAL A 1 90 ? 2.746 0.411 16.580 1.00 86.94 90 VAL A O 1
ATOM 702 N N . GLU A 1 91 ? 4.225 1.900 17.374 1.00 85.88 91 GLU A N 1
ATOM 703 C CA . GLU A 1 91 ? 4.989 0.944 18.169 1.00 85.88 91 GLU A CA 1
ATOM 704 C C . GLU A 1 91 ? 4.097 0.269 19.211 1.00 85.88 91 GLU A C 1
ATOM 706 O O . GLU A 1 91 ? 4.016 -0.954 19.245 1.00 85.88 91 GLU A O 1
ATOM 711 N N . GLY A 1 92 ? 3.325 1.048 19.975 1.00 89.12 92 GLY A N 1
ATOM 712 C CA . GLY A 1 92 ? 2.409 0.515 20.983 1.00 89.12 92 GLY A CA 1
ATOM 713 C C . GLY A 1 92 ? 1.375 -0.470 20.430 1.00 89.12 92 GLY A C 1
ATOM 714 O O . GLY A 1 92 ? 1.000 -1.411 21.133 1.00 89.12 92 GLY A O 1
ATOM 715 N N . VAL A 1 93 ? 0.934 -0.288 19.181 1.00 91.19 93 VAL A N 1
ATOM 716 C CA . VAL A 1 93 ? -0.030 -1.184 18.523 1.00 91.19 93 VAL A CA 1
ATOM 717 C C . VAL A 1 93 ? 0.619 -2.459 18.006 1.00 91.19 93 VAL A C 1
ATOM 719 O O . VAL A 1 93 ? 0.078 -3.546 18.220 1.00 91.19 93 VAL A O 1
ATOM 722 N N . TYR A 1 94 ? 1.748 -2.335 17.313 1.00 87.94 94 TYR A N 1
ATOM 723 C CA . TYR A 1 94 ? 2.386 -3.461 16.636 1.00 87.94 94 TYR A CA 1
ATOM 724 C C . TYR A 1 94 ? 3.345 -4.246 17.531 1.00 87.94 94 TYR A C 1
ATOM 726 O O . TYR A 1 94 ? 3.692 -5.367 17.175 1.00 87.94 94 TYR A O 1
ATOM 734 N N . LEU A 1 95 ? 3.712 -3.727 18.710 1.00 86.81 95 LEU A N 1
ATOM 735 C 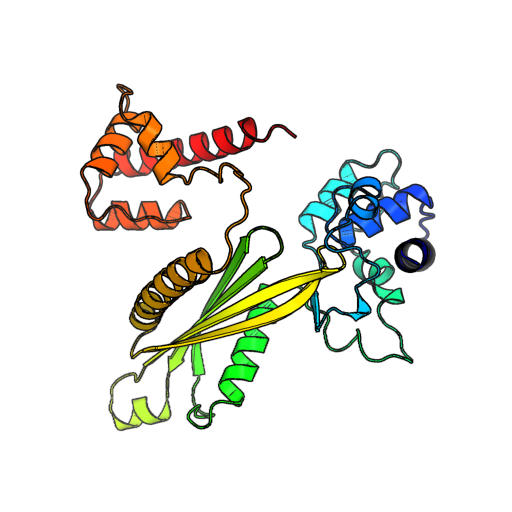CA . LEU A 1 95 ? 4.606 -4.400 19.657 1.00 86.81 95 LEU A CA 1
ATOM 736 C C . LEU A 1 95 ? 4.232 -5.870 19.917 1.00 86.81 95 LEU A C 1
ATOM 738 O O . LEU A 1 95 ? 5.112 -6.714 19.816 1.00 86.81 95 LEU A O 1
ATOM 742 N N . PRO A 1 96 ? 2.956 -6.237 20.155 1.00 86.75 96 PRO A N 1
ATOM 743 C CA . PRO A 1 96 ? 2.590 -7.632 20.418 1.00 86.75 96 PRO A CA 1
ATOM 744 C C . PRO A 1 96 ? 2.641 -8.542 19.194 1.00 86.75 96 PRO A C 1
ATOM 746 O O . PRO A 1 96 ? 2.461 -9.751 19.334 1.00 86.75 96 PRO A O 1
ATOM 749 N N . LEU A 1 97 ? 2.795 -7.966 18.001 1.00 82.06 97 LEU A N 1
ATOM 750 C CA . LEU A 1 97 ? 3.044 -8.726 16.786 1.00 82.06 97 LEU A CA 1
ATOM 751 C C . LEU A 1 97 ? 4.529 -9.110 16.713 1.00 82.06 97 LEU A C 1
ATOM 753 O O . LEU A 1 97 ? 4.871 -10.150 16.174 1.00 82.06 97 LEU A O 1
ATOM 757 N N . TYR A 1 98 ? 5.424 -8.344 17.327 1.00 76.56 98 TYR A N 1
ATOM 758 C CA . TYR A 1 98 ? 6.823 -8.725 17.439 1.00 76.56 98 TYR A CA 1
ATOM 759 C C . TYR A 1 98 ? 7.003 -9.733 18.585 1.00 76.56 98 TYR A C 1
ATOM 761 O O . TYR A 1 98 ? 7.165 -9.359 19.742 1.00 76.56 98 TYR A O 1
ATOM 769 N N . ASP A 1 99 ? 6.937 -11.030 18.281 1.00 65.44 99 ASP A N 1
ATOM 770 C CA . ASP A 1 99 ? 7.293 -12.071 19.250 1.00 65.44 99 ASP A CA 1
ATOM 771 C C . ASP A 1 99 ? 8.816 -12.288 19.244 1.00 65.44 99 ASP A C 1
ATOM 773 O O . ASP A 1 99 ? 9.410 -12.633 18.222 1.00 65.44 99 ASP A O 1
ATOM 777 N N . GLU A 1 100 ? 9.463 -12.084 20.392 1.00 55.00 100 GLU A N 1
ATOM 778 C CA . GLU A 1 100 ? 10.903 -12.313 20.567 1.00 55.00 100 GLU A CA 1
ATOM 779 C C . GLU A 1 100 ? 11.280 -13.806 20.495 1.00 55.00 100 GLU A C 1
ATOM 781 O O . GLU A 1 100 ? 12.419 -14.142 20.160 1.00 55.00 100 GLU A O 1
ATOM 786 N N . ASN A 1 101 ? 10.331 -14.710 20.770 1.00 56.41 101 ASN A N 1
ATOM 787 C CA . ASN A 1 101 ? 10.534 -16.161 20.706 1.00 56.41 101 ASN A CA 1
ATOM 788 C C . ASN A 1 101 ? 10.211 -16.735 19.320 1.00 56.41 101 ASN A C 1
ATOM 790 O O . ASN A 1 101 ? 10.796 -17.733 18.904 1.00 56.41 101 ASN A O 1
ATOM 794 N N . ASP A 1 102 ? 9.307 -16.072 18.603 1.00 55.12 102 ASP A N 1
ATOM 795 C CA . ASP A 1 102 ? 8.741 -16.475 17.320 1.00 55.12 102 ASP A CA 1
ATOM 796 C C . ASP A 1 102 ? 9.134 -15.399 16.286 1.00 55.12 102 ASP A C 1
ATOM 798 O O . ASP A 1 102 ? 8.349 -14.530 15.914 1.00 55.12 102 ASP A O 1
ATOM 802 N N . LYS A 1 103 ? 10.392 -15.451 15.820 1.00 52.97 103 LYS A N 1
ATOM 803 C CA . LYS A 1 103 ? 11.051 -14.475 14.913 1.00 52.97 103 LYS A CA 1
ATOM 804 C C . LYS A 1 103 ? 10.357 -14.224 13.556 1.00 52.97 103 LYS A C 1
ATOM 806 O O . LYS A 1 103 ? 10.931 -13.548 12.708 1.00 52.97 103 LYS A O 1
ATOM 811 N N . TRP A 1 104 ? 9.166 -14.766 13.316 1.00 54.00 104 TRP A N 1
ATOM 812 C CA . TRP A 1 104 ? 8.498 -14.752 12.015 1.00 54.00 104 TRP A CA 1
ATOM 813 C C . TRP A 1 104 ? 7.959 -13.369 11.612 1.00 54.00 104 TRP A C 1
ATOM 815 O O . TRP A 1 104 ? 7.992 -13.049 10.431 1.00 54.00 104 TRP A O 1
ATOM 825 N N . ILE A 1 105 ? 7.528 -12.518 12.556 1.00 56.03 105 ILE A N 1
ATOM 826 C CA . ILE A 1 105 ? 6.958 -11.195 12.212 1.00 56.03 105 ILE A CA 1
ATOM 827 C C . ILE A 1 105 ? 8.047 -10.144 11.975 1.00 56.03 105 ILE A C 1
ATOM 829 O O . ILE A 1 105 ? 7.926 -9.337 11.061 1.00 56.03 105 ILE A O 1
ATOM 833 N N . LEU A 1 106 ? 9.134 -10.151 12.753 1.00 51.12 106 LEU A N 1
ATOM 834 C CA . LEU A 1 106 ? 10.139 -9.077 12.733 1.00 51.12 106 LEU A CA 1
ATOM 835 C C . LEU A 1 106 ? 10.859 -8.907 11.383 1.00 51.12 106 LEU A C 1
ATOM 837 O O . LEU A 1 106 ? 11.295 -7.803 11.073 1.00 51.12 106 LEU A O 1
ATOM 841 N N . THR A 1 107 ? 10.986 -9.963 10.575 1.00 55.84 107 THR A N 1
ATOM 842 C CA . THR A 1 107 ? 11.724 -9.910 9.299 1.00 55.84 107 THR A CA 1
ATOM 843 C C . THR A 1 107 ? 10.871 -9.520 8.093 1.00 55.84 107 THR A C 1
ATOM 845 O O . THR A 1 107 ? 11.414 -9.384 7.003 1.00 55.84 107 THR A O 1
ATOM 848 N N . GLN A 1 108 ? 9.554 -9.360 8.259 1.00 74.38 108 GLN A N 1
ATOM 849 C CA . GLN A 1 108 ? 8.612 -9.195 7.144 1.00 74.38 108 GLN A CA 1
ATOM 850 C C . GLN A 1 108 ? 7.625 -8.031 7.342 1.00 74.38 108 GLN A C 1
ATOM 852 O O . GLN A 1 108 ? 6.605 -7.970 6.653 1.00 74.38 108 GLN A O 1
ATOM 857 N N . VAL A 1 109 ? 7.917 -7.095 8.260 1.00 84.81 109 VAL A N 1
ATOM 858 C CA . VAL A 1 109 ? 7.139 -5.852 8.399 1.00 84.81 109 VAL A CA 1
ATOM 859 C C . VAL A 1 109 ? 7.691 -4.758 7.489 1.00 84.81 109 VAL A C 1
ATOM 861 O O . VAL A 1 109 ? 8.848 -4.360 7.600 1.00 84.81 109 VAL A O 1
ATOM 864 N N . TRP A 1 110 ? 6.826 -4.217 6.639 1.00 89.88 110 TRP A N 1
ATOM 865 C CA . TRP A 1 110 ? 7.139 -3.196 5.650 1.00 89.88 110 TRP A CA 1
ATOM 866 C C . TRP A 1 110 ? 6.410 -1.890 5.957 1.00 89.88 110 TRP A C 1
ATOM 868 O O . TRP A 1 110 ? 5.213 -1.912 6.246 1.00 89.88 110 TRP A O 1
ATOM 878 N N . PRO A 1 111 ? 7.077 -0.728 5.850 1.00 87.94 111 PRO A N 1
ATOM 879 C CA . PRO A 1 111 ? 6.456 0.557 6.161 1.00 87.94 111 PRO A CA 1
ATOM 880 C C . PRO A 1 111 ? 5.344 0.939 5.177 1.00 87.94 111 PRO A C 1
ATOM 882 O O . PRO A 1 111 ? 4.438 1.683 5.539 1.00 87.94 111 PRO A O 1
ATOM 885 N N . ASN A 1 112 ? 5.429 0.471 3.931 1.00 91.81 112 ASN A N 1
ATOM 886 C CA . ASN A 1 112 ? 4.408 0.625 2.901 1.00 91.81 112 ASN A CA 1
ATOM 887 C C . ASN A 1 112 ? 4.667 -0.364 1.746 1.00 91.81 112 ASN A C 1
ATOM 889 O O . ASN A 1 112 ? 5.741 -0.964 1.652 1.00 91.81 112 ASN A O 1
ATOM 893 N N . LEU A 1 113 ? 3.677 -0.510 0.860 1.00 92.94 113 LEU A N 1
ATOM 894 C CA . LEU A 1 113 ? 3.740 -1.406 -0.302 1.00 92.94 113 LEU A CA 1
ATOM 895 C C . LEU A 1 113 ? 4.797 -0.978 -1.328 1.00 92.94 113 LEU A C 1
ATOM 897 O O . LEU A 1 113 ? 5.324 -1.826 -2.042 1.00 92.94 113 LEU A O 1
ATOM 901 N N . GLU A 1 114 ? 5.130 0.315 -1.407 1.00 93.44 114 GLU A N 1
ATOM 902 C CA . GLU A 1 114 ? 6.149 0.779 -2.348 1.00 93.44 114 GLU A CA 1
ATOM 903 C C . GLU A 1 114 ? 7.527 0.246 -1.959 1.00 93.44 114 GLU A C 1
ATOM 905 O O . GLU A 1 114 ? 8.193 -0.344 -2.803 1.00 93.44 114 GLU A O 1
ATOM 910 N N . GLU A 1 115 ? 7.930 0.396 -0.694 1.00 92.00 115 GLU A N 1
ATOM 911 C CA . GLU A 1 115 ? 9.209 -0.110 -0.177 1.00 92.00 115 GLU A CA 1
ATOM 912 C C . GLU A 1 115 ? 9.312 -1.635 -0.284 1.00 92.00 115 GLU A C 1
ATOM 914 O O . GLU A 1 115 ? 10.347 -2.133 -0.729 1.00 92.00 115 GLU A O 1
ATOM 919 N N . LEU A 1 116 ? 8.228 -2.363 0.020 1.00 94.19 116 LEU A N 1
ATOM 920 C CA . LEU A 1 116 ? 8.157 -3.809 -0.221 1.00 94.19 116 LEU A CA 1
ATOM 921 C C . LEU A 1 116 ? 8.453 -4.133 -1.692 1.00 94.19 116 LEU A C 1
ATOM 923 O O . LEU A 1 116 ? 9.326 -4.946 -1.982 1.00 94.19 116 LEU A O 1
ATOM 927 N N . GLY A 1 117 ? 7.791 -3.446 -2.628 1.00 94.62 117 GLY A N 1
ATOM 928 C CA . GLY A 1 117 ? 8.033 -3.629 -4.058 1.00 94.62 117 GLY A CA 1
ATOM 929 C C . GLY A 1 117 ? 9.489 -3.402 -4.457 1.00 94.62 117 GLY A C 1
ATOM 930 O O . GLY A 1 117 ? 10.044 -4.176 -5.236 1.00 94.62 117 GLY A O 1
ATOM 931 N N . LYS A 1 118 ? 10.137 -2.361 -3.916 1.00 93.06 118 LYS A N 1
ATOM 932 C CA . LYS A 1 118 ? 11.553 -2.089 -4.214 1.00 93.06 118 LYS A CA 1
ATOM 933 C C . LYS A 1 118 ? 12.436 -3.252 -3.779 1.00 93.06 118 LYS A C 1
ATOM 935 O O . LYS A 1 118 ? 13.280 -3.665 -4.569 1.00 93.06 118 LYS A O 1
ATOM 940 N N . VAL A 1 119 ? 12.224 -3.786 -2.579 1.00 93.12 119 VAL A N 1
ATOM 941 C CA . VAL A 1 119 ? 13.046 -4.893 -2.085 1.00 93.12 119 VAL A CA 1
ATOM 942 C C . VAL A 1 119 ? 12.774 -6.181 -2.850 1.00 93.12 119 VAL A C 1
ATOM 944 O O . VAL A 1 119 ? 13.731 -6.820 -3.273 1.00 93.12 119 VAL A O 1
ATOM 947 N N . LEU A 1 120 ? 11.515 -6.506 -3.155 1.00 93.38 120 LEU A N 1
ATOM 948 C CA . LEU A 1 120 ? 11.194 -7.657 -4.007 1.00 93.38 120 LEU A CA 1
ATOM 949 C C . LEU A 1 120 ? 11.866 -7.553 -5.389 1.00 93.38 120 LEU A C 1
ATOM 951 O O . LEU A 1 120 ? 12.391 -8.534 -5.916 1.00 93.38 120 LEU A O 1
ATOM 955 N N . ALA A 1 121 ? 11.914 -6.351 -5.972 1.00 92.62 121 ALA A N 1
ATOM 956 C CA . ALA A 1 121 ? 12.618 -6.115 -7.231 1.00 92.62 121 ALA A CA 1
ATOM 957 C C . ALA A 1 121 ? 14.150 -6.221 -7.093 1.00 92.62 121 ALA A C 1
ATOM 959 O O . ALA A 1 121 ? 14.815 -6.661 -8.032 1.00 92.62 121 ALA A O 1
ATOM 960 N N . ASP A 1 122 ? 14.729 -5.838 -5.950 1.00 90.94 122 ASP A N 1
ATOM 961 C CA . ASP A 1 122 ? 16.156 -6.047 -5.662 1.00 90.94 122 ASP A CA 1
ATOM 962 C C . ASP A 1 122 ? 16.485 -7.532 -5.502 1.00 90.94 122 ASP A C 1
ATOM 964 O O . ASP A 1 122 ? 17.462 -8.012 -6.076 1.00 90.94 122 ASP A O 1
ATOM 968 N N . GLU A 1 123 ? 15.655 -8.280 -4.778 1.00 90.06 123 GLU A N 1
ATOM 969 C CA . GLU A 1 123 ? 15.785 -9.729 -4.627 1.00 90.06 123 GLU A CA 1
ATOM 970 C C . GLU A 1 123 ? 15.701 -10.433 -5.982 1.00 90.06 123 GLU A C 1
ATOM 972 O O . GLU A 1 123 ? 16.591 -11.215 -6.324 1.00 90.06 123 GLU A O 1
ATOM 977 N N . HIS A 1 124 ? 14.704 -10.092 -6.804 1.00 89.31 124 HIS A N 1
ATOM 978 C CA . HIS A 1 124 ? 14.586 -10.625 -8.159 1.00 89.31 124 HIS A CA 1
ATOM 979 C C . HIS A 1 124 ? 15.820 -10.301 -9.019 1.00 89.31 124 HIS A C 1
ATOM 981 O O . HIS A 1 124 ? 16.356 -11.185 -9.693 1.00 89.31 124 HIS A O 1
ATOM 987 N N . ALA A 1 125 ? 16.315 -9.060 -8.972 1.00 87.38 125 ALA A N 1
ATOM 988 C CA . ALA A 1 125 ? 17.511 -8.668 -9.710 1.00 87.38 125 ALA A CA 1
ATOM 989 C C . ALA A 1 125 ? 18.749 -9.461 -9.258 1.00 87.38 125 ALA A C 1
ATOM 991 O O . ALA A 1 125 ? 19.506 -9.937 -10.100 1.00 87.38 125 ALA A O 1
ATOM 992 N N . ASN A 1 126 ? 18.924 -9.669 -7.952 1.00 84.50 126 ASN A N 1
ATOM 993 C CA . ASN A 1 126 ? 20.051 -10.416 -7.389 1.00 84.50 126 ASN A CA 1
ATOM 994 C C . ASN A 1 126 ? 20.017 -11.916 -7.721 1.00 84.50 126 ASN A C 1
ATOM 996 O O . ASN A 1 126 ? 21.070 -12.547 -7.807 1.00 84.50 126 ASN A O 1
ATOM 1000 N N . LEU A 1 127 ? 18.828 -12.490 -7.925 1.00 84.44 127 LEU A N 1
ATOM 1001 C CA . LEU A 1 127 ? 18.665 -13.882 -8.357 1.00 84.44 127 LEU A CA 1
ATOM 1002 C C . LEU A 1 127 ? 18.947 -14.079 -9.852 1.00 84.44 127 LEU A C 1
ATOM 1004 O O . LEU A 1 127 ? 19.193 -15.206 -10.287 1.00 84.44 127 LEU A O 1
ATOM 1008 N N . ASN A 1 128 ? 18.916 -13.011 -10.653 1.00 76.81 128 ASN A N 1
ATOM 1009 C CA . ASN A 1 128 ? 19.138 -13.107 -12.087 1.00 76.81 128 ASN A CA 1
ATOM 1010 C C . ASN A 1 128 ? 20.647 -13.235 -12.391 1.00 76.81 128 ASN A C 1
ATOM 1012 O O . ASN A 1 128 ? 21.397 -12.280 -12.180 1.00 76.81 128 ASN A O 1
ATOM 1016 N N . PRO A 1 129 ? 21.117 -14.360 -12.965 1.00 65.81 129 PRO A N 1
ATOM 1017 C CA . PRO A 1 129 ? 22.541 -14.585 -13.231 1.00 65.81 129 PRO A CA 1
ATOM 1018 C C . PRO A 1 129 ? 23.132 -13.616 -14.268 1.00 65.81 129 PRO A C 1
ATOM 1020 O O . PRO A 1 129 ? 24.350 -13.488 -14.371 1.00 65.81 129 PRO A O 1
ATOM 1023 N N . TYR A 1 130 ? 22.283 -12.929 -15.038 1.00 66.69 130 TYR A N 1
ATOM 1024 C CA . TYR A 1 130 ? 22.681 -11.902 -16.003 1.00 66.69 130 TYR A CA 1
ATOM 1025 C C . TYR A 1 130 ? 22.665 -10.486 -15.412 1.00 66.69 130 TYR A C 1
ATOM 1027 O O . TYR A 1 130 ? 23.011 -9.522 -16.103 1.00 66.69 130 TYR A O 1
ATOM 1035 N N . HIS A 1 131 ? 22.262 -10.327 -14.148 1.00 68.50 131 HIS A N 1
ATOM 1036 C CA . HIS A 1 131 ? 22.373 -9.058 -13.449 1.00 68.50 131 HIS A CA 1
ATOM 1037 C C . HIS A 1 131 ? 23.840 -8.793 -13.120 1.00 68.50 131 HIS A C 1
ATOM 1039 O O . HIS A 1 131 ? 24.485 -9.496 -12.345 1.00 68.50 131 HIS A O 1
ATOM 1045 N N . SER A 1 132 ? 24.396 -7.772 -13.765 1.00 68.44 132 SER A N 1
ATOM 1046 C CA . SER A 1 132 ? 25.769 -7.362 -13.503 1.00 68.44 132 SER A CA 1
ATOM 1047 C C . SER A 1 132 ? 25.797 -6.551 -12.205 1.00 68.44 132 SER A C 1
ATOM 1049 O O . SER A 1 132 ? 25.096 -5.540 -12.145 1.00 68.44 132 SER A O 1
ATOM 1051 N N . PRO A 1 133 ? 26.670 -6.868 -11.231 1.00 66.31 133 PRO A N 1
ATOM 1052 C CA . PRO A 1 133 ? 26.799 -6.102 -9.984 1.00 66.31 133 PRO A CA 1
ATOM 1053 C C . PRO A 1 133 ? 27.225 -4.641 -10.214 1.00 66.31 133 PRO A C 1
ATOM 1055 O O . PRO A 1 133 ? 27.137 -3.802 -9.325 1.00 66.31 133 PRO A O 1
ATOM 1058 N N . PHE A 1 134 ? 27.683 -4.318 -11.427 1.00 68.50 134 PHE A N 1
ATOM 1059 C CA . PHE A 1 134 ? 28.019 -2.960 -11.849 1.00 68.50 134 PHE A CA 1
ATOM 1060 C C . PHE A 1 134 ? 26.832 -2.173 -12.428 1.00 68.50 134 PHE A C 1
ATOM 1062 O O . PHE A 1 134 ? 27.005 -1.004 -12.778 1.00 68.50 134 PHE A O 1
ATOM 1069 N N . GLN A 1 135 ? 25.650 -2.784 -12.576 1.00 78.44 135 GLN A N 1
ATOM 1070 C CA . GLN A 1 135 ? 24.449 -2.072 -13.009 1.00 78.44 135 GLN A CA 1
ATOM 1071 C C . GLN A 1 135 ? 24.008 -1.102 -11.913 1.00 78.44 135 GLN A C 1
ATOM 1073 O O . GLN A 1 135 ? 23.911 -1.462 -10.744 1.00 78.44 135 GLN A O 1
ATOM 1078 N N . LYS A 1 136 ? 23.742 0.148 -12.294 1.00 84.56 136 LYS A N 1
ATOM 1079 C CA . LYS A 1 136 ? 23.203 1.166 -11.388 1.00 84.56 136 LYS A CA 1
ATOM 1080 C C . LYS A 1 136 ? 21.804 1.546 -11.825 1.00 84.56 136 LYS A C 1
ATOM 1082 O O . LYS A 1 136 ? 21.565 1.719 -13.018 1.00 84.56 136 LYS A O 1
ATOM 1087 N N . ILE A 1 137 ? 20.906 1.706 -10.861 1.00 86.56 137 ILE A N 1
ATOM 1088 C CA . ILE A 1 137 ? 19.567 2.239 -11.104 1.00 86.56 137 ILE A CA 1
ATOM 1089 C C . ILE A 1 137 ? 19.707 3.734 -11.416 1.00 86.56 137 ILE A C 1
ATOM 1091 O O . ILE A 1 137 ? 20.190 4.505 -10.589 1.00 86.56 137 ILE A O 1
ATOM 1095 N N . GLN A 1 138 ? 19.318 4.132 -12.624 1.00 88.12 138 GLN A N 1
ATOM 1096 C CA . GLN A 1 138 ? 19.270 5.526 -13.063 1.00 88.12 138 GLN A CA 1
ATOM 1097 C C . GLN A 1 138 ? 17.899 6.148 -12.784 1.00 88.12 138 GLN A C 1
ATOM 1099 O O . GLN A 1 138 ? 17.818 7.296 -12.350 1.00 88.12 138 GLN A O 1
ATOM 1104 N N . ARG A 1 139 ? 16.822 5.396 -13.036 1.00 85.81 139 ARG A N 1
ATOM 1105 C CA . ARG A 1 139 ? 15.439 5.811 -12.773 1.00 85.81 139 ARG A CA 1
ATOM 1106 C C . ARG A 1 139 ? 14.684 4.674 -12.112 1.00 85.81 139 ARG A C 1
ATOM 1108 O O . ARG A 1 139 ? 14.876 3.515 -12.473 1.00 85.81 139 ARG A O 1
ATOM 1115 N N . GLN A 1 140 ? 13.806 5.023 -11.180 1.00 91.00 140 GLN A N 1
ATOM 1116 C CA . GLN A 1 140 ? 12.932 4.072 -10.515 1.00 91.00 140 GLN A CA 1
ATOM 1117 C C . GLN A 1 140 ? 11.576 4.701 -10.216 1.00 91.00 140 GLN A C 1
ATOM 1119 O O . GLN A 1 140 ? 11.496 5.876 -9.862 1.00 91.00 140 GLN A O 1
ATOM 1124 N N . GLY A 1 141 ? 10.524 3.901 -10.334 1.00 89.81 141 GLY A N 1
ATOM 1125 C CA . GLY A 1 141 ? 9.182 4.235 -9.878 1.00 89.81 141 GLY A CA 1
ATOM 1126 C C . GLY A 1 141 ? 8.479 2.996 -9.344 1.00 89.81 141 GLY A C 1
ATOM 1127 O O . GLY A 1 141 ? 8.836 1.874 -9.706 1.00 89.81 141 GLY A O 1
ATOM 1128 N N . VAL A 1 142 ? 7.482 3.202 -8.490 1.00 91.56 142 VAL A N 1
ATOM 1129 C CA . VAL A 1 142 ? 6.582 2.146 -8.026 1.00 91.56 142 VAL A CA 1
ATOM 1130 C C . VAL A 1 142 ? 5.151 2.636 -8.204 1.00 91.56 142 VAL A C 1
ATOM 1132 O O . VAL A 1 142 ? 4.853 3.799 -7.940 1.00 91.56 142 VAL A O 1
ATOM 1135 N N . LYS A 1 143 ? 4.275 1.763 -8.690 1.00 90.44 143 LYS A N 1
ATOM 1136 C CA . LYS A 1 143 ? 2.835 1.989 -8.779 1.00 90.44 143 LYS A CA 1
ATOM 1137 C C . LYS A 1 143 ? 2.141 0.848 -8.057 1.00 90.44 143 LYS A C 1
ATOM 1139 O O . LYS A 1 143 ? 2.451 -0.310 -8.309 1.00 90.44 143 LYS A O 1
ATOM 1144 N N . VAL A 1 144 ? 1.206 1.185 -7.181 1.00 90.00 144 VAL A N 1
ATOM 1145 C CA . VAL A 1 144 ? 0.405 0.209 -6.443 1.00 90.00 144 VAL A CA 1
ATOM 1146 C C . VAL A 1 144 ? -1.030 0.289 -6.942 1.00 90.00 144 VAL A C 1
ATOM 1148 O O . VAL A 1 144 ? -1.598 1.379 -7.040 1.00 90.00 144 VAL A O 1
ATOM 1151 N N . GLU A 1 145 ? -1.605 -0.858 -7.271 1.00 88.12 145 GLU A N 1
ATOM 1152 C CA . GLU A 1 145 ? -2.981 -1.006 -7.731 1.00 88.12 145 GLU A CA 1
ATOM 1153 C C . GLU A 1 145 ? -3.725 -1.964 -6.804 1.00 88.12 145 GLU A C 1
ATOM 1155 O O . GLU A 1 145 ? -3.185 -2.990 -6.395 1.00 88.12 145 GLU A O 1
ATOM 1160 N N . PHE A 1 146 ? -4.963 -1.616 -6.464 1.00 85.69 146 PHE A N 1
ATOM 1161 C CA . PHE A 1 146 ? -5.823 -2.419 -5.601 1.00 85.69 146 PHE A CA 1
ATOM 1162 C C . PHE A 1 146 ? -7.023 -2.896 -6.409 1.00 85.69 146 PHE A C 1
ATOM 1164 O O . PHE A 1 146 ? -7.737 -2.081 -6.994 1.00 85.69 146 PHE A O 1
ATOM 1171 N N . GLU A 1 147 ? -7.271 -4.200 -6.400 1.00 82.12 147 GLU A N 1
ATOM 1172 C CA . GLU A 1 147 ? -8.463 -4.800 -6.988 1.00 82.12 147 GLU A CA 1
ATOM 1173 C C . GLU A 1 147 ? -9.016 -5.856 -6.030 1.00 82.12 147 GLU A C 1
ATOM 1175 O O . GLU A 1 147 ? -8.504 -6.970 -5.919 1.00 82.12 147 GLU A O 1
ATOM 1180 N N . ASN A 1 148 ? -10.089 -5.508 -5.317 1.00 82.31 148 ASN A N 1
ATOM 1181 C CA . ASN A 1 148 ? -10.665 -6.343 -4.262 1.00 82.31 148 ASN A CA 1
ATOM 1182 C C . ASN A 1 148 ? -9.619 -6.712 -3.187 1.00 82.31 148 ASN A C 1
ATOM 1184 O O . ASN A 1 148 ? -9.153 -5.845 -2.455 1.00 82.31 148 ASN A O 1
ATOM 1188 N N . ASP A 1 149 ? -9.251 -7.993 -3.104 1.00 84.62 149 ASP A N 1
ATOM 1189 C CA . ASP A 1 149 ? -8.258 -8.520 -2.156 1.00 84.62 149 ASP A CA 1
ATOM 1190 C C . ASP A 1 149 ? -6.886 -8.730 -2.805 1.00 84.62 149 ASP A C 1
ATOM 1192 O O . ASP A 1 149 ? -5.993 -9.308 -2.187 1.00 84.62 149 ASP A O 1
ATOM 1196 N N . LEU A 1 150 ? -6.730 -8.309 -4.058 1.00 88.38 150 LEU A N 1
ATOM 1197 C CA . LEU A 1 150 ? -5.478 -8.376 -4.787 1.00 88.38 150 LEU A CA 1
ATOM 1198 C C . LEU A 1 150 ? -4.816 -7.004 -4.797 1.00 88.38 150 LEU A C 1
ATOM 1200 O O . LEU A 1 150 ? -5.466 -5.966 -4.942 1.00 88.38 150 LEU A O 1
ATOM 1204 N N . VAL A 1 151 ? -3.501 -7.024 -4.649 1.00 92.44 151 VAL A N 1
ATOM 1205 C CA . VAL A 1 151 ? -2.646 -5.847 -4.698 1.00 92.44 151 VAL A CA 1
ATOM 1206 C C . VAL A 1 151 ? -1.568 -6.098 -5.736 1.00 92.44 151 VAL A C 1
ATOM 1208 O O . VAL A 1 151 ? -0.747 -6.994 -5.570 1.00 92.44 151 VAL A O 1
ATOM 1211 N N . GLY A 1 152 ? -1.565 -5.304 -6.800 1.00 93.00 152 GLY A N 1
ATOM 1212 C CA . GLY A 1 152 ? -0.499 -5.301 -7.794 1.00 93.00 152 GLY A CA 1
ATOM 1213 C C . GLY A 1 152 ? 0.535 -4.239 -7.443 1.00 93.00 152 GLY A C 1
ATOM 1214 O O . GLY A 1 152 ? 0.210 -3.052 -7.403 1.00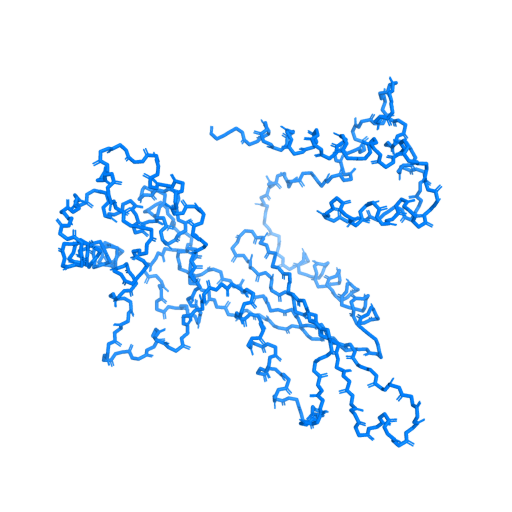 93.00 152 GLY A O 1
ATOM 1215 N N . ILE A 1 153 ? 1.782 -4.639 -7.206 1.00 94.44 153 ILE A N 1
ATOM 1216 C CA . ILE A 1 153 ? 2.909 -3.716 -7.051 1.00 94.44 153 ILE A CA 1
ATOM 1217 C C . ILE A 1 153 ? 3.735 -3.758 -8.330 1.00 94.44 153 ILE A C 1
ATOM 1219 O O . ILE A 1 153 ? 4.403 -4.750 -8.617 1.00 94.44 153 ILE A O 1
ATOM 1223 N N . VAL A 1 154 ? 3.696 -2.674 -9.098 1.00 93.50 154 VAL A N 1
ATOM 1224 C CA . VAL A 1 154 ? 4.452 -2.523 -10.342 1.00 93.50 154 VAL A CA 1
ATOM 1225 C C . VAL A 1 154 ? 5.685 -1.670 -10.088 1.00 93.50 154 VAL A C 1
ATOM 1227 O O . VAL A 1 154 ? 5.576 -0.497 -9.730 1.00 93.50 154 VAL A O 1
ATOM 1230 N N . VAL A 1 155 ? 6.863 -2.242 -10.295 1.00 93.25 155 VAL A N 1
ATOM 1231 C CA . VAL A 1 155 ? 8.157 -1.590 -10.101 1.00 93.25 155 VAL A CA 1
ATOM 1232 C C . VAL A 1 155 ? 8.814 -1.379 -11.455 1.00 93.25 155 VAL A C 1
ATOM 1234 O O . VAL A 1 155 ? 9.019 -2.315 -12.220 1.00 93.25 155 VAL A O 1
ATOM 1237 N N . PHE A 1 156 ? 9.163 -0.134 -11.748 1.00 93.19 156 PHE A N 1
ATOM 1238 C CA . PHE A 1 156 ? 9.771 0.290 -13.006 1.00 93.19 156 PHE A CA 1
ATOM 1239 C C . PHE A 1 156 ? 11.209 0.701 -12.724 1.00 93.19 156 PHE A C 1
ATOM 1241 O O . PHE A 1 156 ? 11.430 1.549 -11.858 1.00 93.19 156 PHE A O 1
ATOM 1248 N N . ARG A 1 157 ? 12.187 0.138 -13.435 1.00 91.94 157 ARG A N 1
ATOM 1249 C CA . ARG A 1 157 ? 13.609 0.448 -13.246 1.00 91.94 157 ARG A CA 1
ATOM 1250 C C . ARG A 1 157 ? 14.324 0.618 -14.572 1.00 91.94 157 ARG A C 1
ATOM 1252 O O . ARG A 1 157 ? 14.199 -0.199 -15.476 1.00 91.94 157 ARG A O 1
ATOM 1259 N N . GLU A 1 158 ? 15.122 1.669 -14.664 1.00 90.06 158 GLU A N 1
ATOM 1260 C CA . GLU A 1 158 ? 16.083 1.856 -15.743 1.00 90.06 158 GLU A CA 1
ATOM 1261 C C . GLU A 1 158 ? 17.483 1.668 -15.179 1.00 90.06 158 GLU A C 1
ATOM 1263 O O . GLU A 1 158 ? 17.914 2.411 -14.295 1.00 90.06 158 GLU A O 1
ATOM 1268 N N . TYR A 1 159 ? 18.186 0.662 -15.683 1.00 89.12 159 TYR A N 1
ATOM 1269 C CA . TYR A 1 159 ? 19.560 0.374 -15.315 1.00 89.12 159 TYR A CA 1
ATOM 1270 C C . TYR A 1 159 ? 20.516 0.946 -16.352 1.00 89.12 159 TYR A C 1
ATOM 1272 O O . TYR A 1 159 ? 20.285 0.823 -17.552 1.00 89.12 159 TYR A O 1
ATOM 1280 N N . ILE A 1 160 ? 21.638 1.481 -15.884 1.00 87.81 160 ILE A N 1
ATOM 1281 C CA . ILE A 1 160 ? 22.804 1.792 -16.712 1.00 87.81 160 ILE A CA 1
ATOM 1282 C C . ILE A 1 160 ? 23.937 0.834 -16.376 1.00 87.81 160 ILE A C 1
ATOM 1284 O O . ILE A 1 160 ? 24.118 0.461 -15.215 1.00 87.81 160 ILE A O 1
ATOM 1288 N N . ASN A 1 161 ? 24.734 0.462 -17.378 1.00 80.88 161 ASN A N 1
ATOM 1289 C CA . ASN A 1 161 ? 26.001 -0.231 -17.161 1.00 80.88 161 ASN A CA 1
ATOM 1290 C C . ASN A 1 161 ? 27.178 0.722 -17.440 1.00 80.88 161 ASN A C 1
ATOM 1292 O O . ASN A 1 161 ? 27.584 0.862 -18.597 1.00 80.88 161 ASN A O 1
ATOM 1296 N N . PRO A 1 162 ? 27.770 1.347 -16.403 1.00 73.12 162 PRO A N 1
ATOM 1297 C CA . PRO A 1 162 ? 28.866 2.296 -16.578 1.00 73.12 162 PRO A CA 1
ATOM 1298 C C . PRO A 1 162 ? 30.082 1.694 -17.295 1.00 73.12 162 PRO A C 1
ATOM 1300 O O . PRO A 1 162 ? 30.751 2.394 -18.053 1.00 73.12 162 PRO A O 1
ATOM 1303 N N . GLY A 1 163 ? 30.355 0.397 -17.099 1.00 69.50 163 GLY A N 1
ATOM 1304 C CA . GLY A 1 163 ? 31.483 -0.288 -17.735 1.00 69.50 163 GLY A CA 1
ATOM 1305 C C . GLY A 1 163 ? 31.334 -0.392 -19.254 1.00 69.50 163 GLY A C 1
ATOM 1306 O O . GLY A 1 163 ? 32.291 -0.157 -19.989 1.00 69.50 163 GLY A O 1
ATOM 1307 N N . LEU A 1 164 ? 30.118 -0.663 -19.738 1.00 67.25 164 LEU A N 1
ATOM 1308 C CA . LEU A 1 164 ? 29.823 -0.701 -21.175 1.00 67.25 164 LEU A CA 1
ATOM 1309 C C . LEU A 1 164 ? 29.680 0.703 -21.773 1.00 67.25 164 LEU A C 1
ATOM 1311 O O . LEU A 1 164 ? 30.020 0.901 -22.942 1.00 67.25 164 LEU A O 1
ATOM 1315 N N . THR A 1 165 ? 29.246 1.686 -20.980 1.00 65.31 165 THR A N 1
ATOM 1316 C CA . THR A 1 165 ? 29.216 3.092 -21.402 1.00 65.31 165 THR A CA 1
ATOM 1317 C C . THR A 1 165 ? 30.614 3.607 -21.742 1.00 65.31 165 THR A C 1
ATOM 1319 O O . THR A 1 165 ? 30.799 4.236 -22.782 1.00 65.31 165 THR A O 1
ATOM 1322 N N . LEU A 1 166 ? 31.613 3.299 -20.910 1.00 63.94 166 LEU A N 1
ATOM 1323 C CA . LEU A 1 166 ? 32.999 3.730 -21.128 1.00 63.94 166 LEU A CA 1
ATOM 1324 C C . LEU A 1 166 ? 33.638 3.075 -22.362 1.00 63.94 166 LEU A C 1
ATOM 1326 O O . LEU A 1 166 ? 34.402 3.727 -23.067 1.00 63.94 166 LEU A O 1
ATOM 1330 N N . ALA A 1 167 ? 33.313 1.809 -22.642 1.00 67.94 167 ALA A N 1
ATOM 1331 C CA . ALA A 1 167 ? 33.875 1.071 -23.775 1.00 67.94 167 ALA A CA 1
ATOM 1332 C C . ALA A 1 167 ? 33.210 1.409 -25.123 1.00 67.94 167 ALA A C 1
ATOM 1334 O O . ALA A 1 167 ? 33.875 1.409 -26.155 1.00 67.94 167 ALA A O 1
ATOM 1335 N N . SER A 1 168 ? 31.901 1.683 -25.128 1.00 67.00 168 SER A N 1
ATOM 1336 C CA . SER A 1 168 ? 31.127 1.922 -26.358 1.00 67.00 168 SER A CA 1
ATOM 1337 C C . SER A 1 168 ? 30.917 3.402 -26.695 1.00 67.00 168 SER A C 1
ATOM 1339 O O . SER A 1 168 ? 30.462 3.722 -27.794 1.00 67.00 168 SER A O 1
ATOM 1341 N N . GLY A 1 169 ? 31.188 4.311 -25.751 1.00 66.44 169 GLY A N 1
ATOM 1342 C CA . GLY A 1 169 ? 30.877 5.738 -25.879 1.00 66.44 169 GLY A CA 1
ATOM 1343 C C . GLY A 1 169 ? 29.373 6.054 -25.902 1.00 66.44 169 GLY A C 1
ATOM 1344 O O . GLY A 1 169 ? 28.999 7.207 -26.114 1.00 66.44 169 GLY A O 1
ATOM 1345 N N . LYS A 1 170 ? 28.501 5.057 -25.695 1.00 67.19 170 LYS A N 1
ATOM 1346 C CA . LYS A 1 170 ? 27.040 5.197 -25.647 1.00 67.19 170 LYS A CA 1
ATOM 1347 C C . LYS A 1 170 ? 26.510 4.652 -24.327 1.00 67.19 170 LYS A C 1
ATOM 1349 O O . LYS A 1 170 ? 26.955 3.610 -23.862 1.00 67.19 170 LYS A O 1
ATOM 1354 N N . ASN A 1 171 ? 25.525 5.331 -23.743 1.00 67.75 171 ASN A N 1
ATOM 1355 C CA . ASN A 1 171 ? 24.839 4.818 -22.559 1.00 67.75 171 ASN A CA 1
ATOM 1356 C C . ASN A 1 171 ? 24.083 3.538 -22.924 1.00 67.75 171 ASN A C 1
ATOM 1358 O O . ASN A 1 171 ? 23.087 3.593 -23.643 1.00 67.75 171 ASN A O 1
ATOM 1362 N N . VAL A 1 172 ? 24.555 2.397 -22.423 1.00 78.50 172 VAL A N 1
ATOM 1363 C CA . VAL A 1 172 ? 23.808 1.142 -22.503 1.00 78.50 172 VAL A CA 1
ATOM 1364 C C . VAL A 1 172 ? 22.815 1.140 -21.347 1.00 78.50 172 VAL A C 1
ATOM 1366 O O . VAL A 1 172 ? 23.190 0.908 -20.193 1.00 78.50 172 VAL A O 1
ATOM 1369 N N . VAL A 1 173 ? 21.570 1.473 -21.677 1.00 85.44 173 VAL A N 1
ATOM 1370 C CA . VAL A 1 173 ? 20.420 1.426 -20.772 1.00 85.44 173 VAL A CA 1
ATOM 1371 C C . VAL A 1 173 ? 19.688 0.090 -20.911 1.00 85.44 173 VAL A C 1
ATOM 1373 O O . VAL A 1 173 ? 19.768 -0.571 -21.946 1.00 85.44 173 VAL A O 1
ATOM 1376 N N . ARG A 1 174 ? 19.004 -0.326 -19.846 1.00 88.12 174 ARG A N 1
ATOM 1377 C CA . ARG A 1 174 ? 18.102 -1.484 -19.820 1.00 88.12 174 ARG A CA 1
ATOM 1378 C C . ARG A 1 174 ? 16.890 -1.135 -18.975 1.00 88.12 174 ARG A C 1
ATOM 1380 O O . ARG A 1 174 ? 17.032 -0.813 -17.796 1.00 88.12 174 ARG A O 1
ATOM 1387 N N . GLY A 1 175 ? 15.711 -1.215 -19.574 1.00 90.38 175 GLY A N 1
ATOM 1388 C CA . GLY A 1 175 ? 14.445 -1.082 -18.870 1.00 90.38 175 GLY A CA 1
ATOM 1389 C C . GLY A 1 175 ? 13.991 -2.418 -18.307 1.00 90.38 175 GLY A C 1
ATOM 1390 O O . GLY A 1 175 ? 14.026 -3.422 -19.016 1.00 90.38 175 GLY A O 1
ATOM 1391 N N . VAL A 1 176 ? 13.542 -2.423 -17.058 1.00 91.81 176 VAL A N 1
ATOM 1392 C CA . VAL A 1 176 ? 12.937 -3.577 -16.391 1.00 91.81 176 VAL A CA 1
ATOM 1393 C C . VAL A 1 176 ? 11.641 -3.131 -15.728 1.00 91.81 176 VAL A C 1
ATOM 1395 O O . VAL A 1 176 ? 11.584 -2.073 -15.098 1.00 91.81 176 VAL A O 1
ATOM 1398 N N . VAL A 1 177 ? 10.598 -3.935 -15.893 1.00 92.88 177 VAL A N 1
ATOM 1399 C CA . VAL A 1 177 ? 9.326 -3.788 -15.194 1.00 92.88 177 VAL A CA 1
ATOM 1400 C C . VAL A 1 177 ? 9.028 -5.097 -14.485 1.00 92.88 177 VAL A C 1
ATOM 1402 O O . VAL A 1 177 ? 8.937 -6.137 -15.136 1.00 92.88 177 VAL A O 1
ATOM 1405 N N . ASP A 1 178 ? 8.862 -5.028 -13.172 1.00 93.62 178 ASP A N 1
ATOM 1406 C CA . ASP A 1 178 ? 8.431 -6.136 -12.330 1.00 93.62 178 ASP A CA 1
ATOM 1407 C C . ASP A 1 178 ? 7.009 -5.872 -11.838 1.00 93.62 178 ASP A C 1
ATOM 1409 O O . ASP A 1 178 ? 6.677 -4.752 -11.456 1.00 93.62 178 ASP A O 1
ATOM 1413 N N . VAL A 1 179 ? 6.162 -6.897 -11.847 1.00 94.00 179 VAL A N 1
ATOM 1414 C CA . VAL A 1 179 ? 4.819 -6.857 -11.270 1.00 94.00 179 VAL A CA 1
ATOM 1415 C C . VAL A 1 179 ? 4.697 -7.977 -10.254 1.00 94.00 179 VAL A C 1
ATOM 1417 O O . VAL A 1 179 ? 4.767 -9.149 -10.619 1.00 94.00 179 VAL A O 1
ATOM 1420 N N . PHE A 1 180 ? 4.497 -7.612 -8.994 1.00 94.25 180 PHE A N 1
ATOM 1421 C CA . PHE A 1 180 ? 4.254 -8.536 -7.892 1.00 94.25 180 PHE A CA 1
ATOM 1422 C C . PHE A 1 180 ? 2.775 -8.480 -7.536 1.00 94.25 180 PHE A C 1
ATOM 1424 O O . PHE A 1 180 ? 2.290 -7.430 -7.112 1.00 94.25 180 PHE A O 1
ATOM 1431 N N . ASN A 1 181 ? 2.054 -9.585 -7.715 1.00 93.94 181 ASN A N 1
ATOM 1432 C CA . ASN A 1 181 ? 0.672 -9.667 -7.259 1.00 93.94 181 ASN A CA 1
ATOM 1433 C C . ASN A 1 181 ? 0.631 -10.316 -5.887 1.00 93.94 181 ASN A C 1
ATOM 1435 O O . ASN A 1 181 ? 1.055 -11.459 -5.701 1.00 93.94 181 ASN A O 1
ATOM 1439 N N . LEU A 1 182 ? 0.088 -9.570 -4.939 1.00 94.62 182 LEU A N 1
ATOM 1440 C CA . LEU A 1 182 ? -0.121 -9.997 -3.575 1.00 94.62 182 LEU A CA 1
ATOM 1441 C C . LEU A 1 182 ? -1.606 -10.231 -3.328 1.00 94.62 182 LEU A C 1
ATOM 1443 O O . LEU A 1 182 ? -2.460 -9.525 -3.865 1.00 94.62 182 LEU A O 1
ATOM 1447 N N . LYS A 1 183 ? -1.916 -11.186 -2.461 1.00 94.69 183 LYS A N 1
ATOM 1448 C CA . LYS A 1 183 ? -3.270 -11.450 -1.985 1.00 94.69 183 LYS A CA 1
ATOM 1449 C C . LYS A 1 183 ? -3.371 -11.144 -0.504 1.00 94.69 183 LYS A C 1
ATOM 1451 O O . LYS A 1 183 ? -2.550 -11.593 0.293 1.00 94.69 183 LYS A O 1
ATOM 1456 N N . ARG A 1 184 ? -4.407 -10.400 -0.132 1.00 94.50 184 ARG A N 1
ATOM 1457 C CA . ARG A 1 184 ? -4.763 -10.102 1.253 1.00 94.50 184 ARG A CA 1
ATOM 1458 C C . ARG A 1 184 ? -5.240 -11.376 1.949 1.00 94.50 184 ARG A C 1
ATOM 1460 O O . ARG A 1 184 ? -6.218 -11.993 1.527 1.00 94.50 184 ARG A O 1
ATOM 1467 N N . VAL A 1 185 ? -4.569 -11.760 3.032 1.00 93.50 185 VAL A N 1
ATOM 1468 C CA . VAL A 1 185 ? -4.906 -12.967 3.811 1.00 93.50 185 VAL A CA 1
ATOM 1469 C C . VAL A 1 185 ? -5.347 -12.655 5.235 1.00 93.50 185 VAL A C 1
ATOM 1471 O O . VAL A 1 185 ? -6.093 -13.447 5.812 1.00 93.50 185 VAL A O 1
ATOM 1474 N N . ALA A 1 186 ? -4.944 -11.507 5.792 1.00 92.00 186 ALA A N 1
ATOM 1475 C CA . ALA A 1 186 ? -5.237 -11.144 7.177 1.00 92.00 186 ALA A CA 1
ATOM 1476 C C . ALA A 1 186 ? -5.272 -9.628 7.406 1.00 92.00 186 ALA A C 1
ATOM 1478 O O . ALA A 1 186 ? -4.251 -8.945 7.312 1.00 92.00 186 ALA A O 1
ATOM 1479 N N . GLY A 1 187 ? -6.433 -9.088 7.772 1.00 91.31 187 GLY A N 1
ATOM 1480 C CA . GLY A 1 187 ? -6.603 -7.641 7.875 1.00 91.31 187 GLY A CA 1
ATOM 1481 C C . GLY A 1 187 ? -6.342 -6.933 6.546 1.00 91.31 187 GLY A C 1
ATOM 1482 O O . GLY A 1 187 ? -6.255 -7.568 5.500 1.00 91.31 187 GLY A O 1
ATOM 1483 N N . HIS A 1 188 ? -6.131 -5.619 6.591 1.00 93.19 188 HIS A N 1
ATOM 1484 C CA . HIS A 1 188 ? -5.574 -4.865 5.459 1.00 93.19 188 HIS A CA 1
ATOM 1485 C C . HIS A 1 188 ? -4.046 -4.731 5.532 1.00 93.19 188 HIS A C 1
ATOM 1487 O O . HIS A 1 188 ? -3.460 -3.871 4.875 1.00 93.19 188 HIS A O 1
ATOM 1493 N N . ILE A 1 189 ? -3.400 -5.581 6.335 1.00 92.62 189 ILE A N 1
ATOM 1494 C CA . ILE A 1 189 ? -1.962 -5.512 6.607 1.00 92.62 189 ILE A CA 1
ATOM 1495 C C . ILE A 1 189 ? -1.220 -6.790 6.216 1.00 92.62 189 ILE A C 1
ATOM 1497 O O . ILE A 1 189 ? -0.036 -6.713 5.934 1.00 92.62 189 ILE A O 1
ATOM 1501 N N . GLY A 1 190 ? -1.873 -7.954 6.195 1.00 93.00 190 GLY A N 1
ATOM 1502 C CA . GLY A 1 190 ? -1.240 -9.246 5.932 1.00 93.00 190 GLY A CA 1
ATOM 1503 C C . GLY A 1 190 ? -1.457 -9.725 4.501 1.00 93.00 190 GLY A C 1
ATOM 1504 O O . GLY A 1 190 ? -2.603 -9.916 4.078 1.00 93.00 190 GLY A O 1
ATOM 1505 N N . TYR A 1 191 ? -0.361 -9.979 3.791 1.00 94.38 191 TYR A N 1
ATOM 1506 C CA . TYR A 1 191 ? -0.340 -10.345 2.377 1.00 94.38 191 TYR A CA 1
ATOM 1507 C C . TYR A 1 191 ? 0.527 -11.581 2.112 1.00 94.38 191 TYR A C 1
ATOM 1509 O O . TYR A 1 191 ? 1.464 -11.850 2.856 1.00 94.38 191 TYR A O 1
ATOM 1517 N N . VAL A 1 192 ? 0.232 -12.309 1.035 1.00 93.25 192 VAL A N 1
ATOM 1518 C CA . VAL A 1 192 ? 1.087 -13.366 0.455 1.00 93.25 192 VAL A CA 1
ATOM 1519 C C . VAL A 1 192 ? 1.349 -13.065 -1.013 1.00 93.25 192 VAL A C 1
ATOM 1521 O O . VAL A 1 192 ? 0.459 -12.523 -1.674 1.00 93.25 192 VAL A O 1
ATOM 1524 N N . GLN A 1 193 ? 2.531 -13.392 -1.537 1.00 93.06 193 GLN A N 1
ATOM 1525 C CA . GLN A 1 193 ? 2.793 -13.249 -2.970 1.00 93.06 193 GLN A CA 1
ATOM 1526 C C . GLN A 1 193 ? 2.183 -14.424 -3.745 1.00 93.06 193 GLN A C 1
ATOM 1528 O O . GLN A 1 193 ? 2.519 -15.580 -3.516 1.00 93.06 193 GLN A O 1
ATOM 1533 N N . GLU A 1 194 ? 1.295 -14.129 -4.696 1.00 91.12 194 GLU A N 1
ATOM 1534 C CA . GLU A 1 194 ? 0.656 -15.141 -5.551 1.00 91.12 194 GLU A CA 1
ATOM 1535 C C . GLU A 1 194 ? 1.485 -15.408 -6.807 1.00 91.12 194 GLU A C 1
ATOM 1537 O O . GLU A 1 194 ? 1.692 -16.553 -7.207 1.00 91.12 194 GLU A O 1
ATOM 1542 N N . ASN A 1 195 ? 1.951 -14.344 -7.461 1.00 89.62 195 ASN A N 1
ATOM 1543 C CA . ASN A 1 195 ? 2.769 -14.456 -8.658 1.00 89.62 195 ASN A CA 1
ATOM 1544 C C . ASN A 1 195 ? 3.638 -13.210 -8.871 1.00 89.62 195 ASN A C 1
ATOM 1546 O O . ASN A 1 195 ? 3.417 -12.143 -8.292 1.00 89.62 195 ASN A O 1
ATOM 1550 N N . HIS A 1 196 ? 4.642 -13.381 -9.724 1.00 92.31 196 HIS A N 1
ATOM 1551 C CA . HIS A 1 196 ? 5.556 -12.336 -10.154 1.00 92.31 196 HIS A CA 1
ATOM 1552 C C . HIS A 1 196 ? 5.748 -12.431 -11.665 1.00 92.31 196 HIS A C 1
ATOM 1554 O O . HIS A 1 196 ? 5.952 -13.515 -12.215 1.00 92.31 196 HIS A O 1
ATOM 1560 N N . PHE A 1 197 ? 5.676 -11.284 -12.333 1.00 91.56 197 PHE A N 1
ATOM 1561 C CA . PHE A 1 197 ? 5.963 -11.146 -13.753 1.00 91.56 197 PHE A CA 1
ATOM 1562 C C . PHE A 1 197 ? 7.075 -10.129 -13.940 1.00 91.56 197 PHE A C 1
ATOM 1564 O O . PHE A 1 197 ? 7.013 -9.033 -13.394 1.00 91.56 197 PHE A O 1
ATOM 1571 N N . SER A 1 198 ? 8.058 -10.461 -14.770 1.00 92.12 198 SER A N 1
ATOM 1572 C CA . SER A 1 198 ? 9.122 -9.533 -15.130 1.00 92.12 198 SER A CA 1
ATOM 1573 C C . SER A 1 198 ? 9.219 -9.394 -16.637 1.00 92.12 198 SER A C 1
ATOM 1575 O O . SER A 1 198 ? 9.045 -10.353 -17.391 1.00 92.12 198 SER A O 1
ATOM 1577 N N . THR A 1 199 ? 9.476 -8.178 -17.095 1.00 91.81 199 THR A N 1
ATOM 1578 C CA . THR A 1 199 ? 9.746 -7.889 -18.496 1.00 91.81 199 THR A CA 1
ATOM 1579 C C . THR A 1 199 ? 10.893 -6.912 -18.602 1.00 91.81 199 THR A C 1
ATOM 1581 O O . THR A 1 199 ? 10.930 -5.884 -17.935 1.00 91.81 199 THR A O 1
ATOM 1584 N N . GLU A 1 200 ? 11.798 -7.214 -19.521 1.00 91.56 200 GLU A N 1
ATOM 1585 C CA . GLU A 1 200 ? 12.909 -6.348 -19.873 1.00 91.56 200 GLU A CA 1
ATOM 1586 C C . GLU A 1 200 ? 12.867 -5.930 -21.344 1.00 91.56 200 GLU A C 1
ATOM 1588 O O . GLU A 1 200 ? 12.322 -6.643 -22.206 1.00 91.56 200 GLU A O 1
ATOM 1593 N N . ALA A 1 201 ? 13.466 -4.770 -21.607 1.00 90.00 201 ALA A N 1
ATOM 1594 C CA . ALA A 1 201 ? 13.709 -4.232 -22.937 1.00 90.00 201 ALA A CA 1
ATOM 1595 C C . ALA A 1 201 ? 14.919 -3.278 -22.940 1.00 90.00 201 ALA A C 1
ATOM 1597 O O . ALA A 1 201 ? 15.490 -2.945 -21.900 1.00 90.00 201 ALA A O 1
ATOM 1598 N N . GLU A 1 202 ? 15.292 -2.811 -24.132 1.00 89.00 202 GLU A N 1
ATOM 1599 C CA . GLU A 1 202 ? 16.409 -1.878 -24.336 1.00 89.00 202 GLU A CA 1
ATOM 1600 C C . GLU A 1 202 ? 16.184 -0.520 -23.653 1.00 89.00 202 GLU A C 1
ATOM 1602 O O . GLU A 1 202 ? 17.140 0.149 -23.282 1.00 89.00 202 GLU A O 1
ATOM 1607 N N . THR A 1 203 ? 14.930 -0.116 -23.438 1.00 88.75 203 THR A N 1
ATOM 1608 C CA . THR A 1 203 ? 14.566 1.111 -22.715 1.00 88.75 203 THR A CA 1
ATOM 1609 C C . THR A 1 203 ? 13.435 0.842 -21.732 1.00 88.75 203 THR A C 1
ATOM 1611 O O . THR A 1 203 ? 12.698 -0.140 -21.871 1.00 88.75 203 THR A O 1
ATOM 1614 N N . LEU A 1 204 ? 13.270 1.722 -20.739 1.00 86.44 204 LEU A N 1
ATOM 1615 C CA . LEU A 1 204 ? 12.165 1.606 -19.788 1.00 86.44 204 LEU A CA 1
ATOM 1616 C C . LEU A 1 204 ? 10.799 1.705 -20.476 1.00 86.44 204 LEU A C 1
ATOM 1618 O O . LEU A 1 204 ? 9.930 0.879 -20.214 1.00 86.44 204 LEU A O 1
ATOM 1622 N N . ASP A 1 205 ? 10.630 2.639 -21.411 1.00 87.75 205 ASP A N 1
ATOM 1623 C CA . ASP A 1 205 ? 9.367 2.806 -22.139 1.00 87.75 205 ASP A CA 1
ATOM 1624 C C . ASP A 1 205 ? 9.016 1.559 -22.965 1.00 87.75 205 ASP A C 1
ATOM 1626 O O . ASP A 1 205 ? 7.865 1.124 -22.987 1.00 87.75 205 ASP A O 1
ATOM 1630 N N . ALA A 1 206 ? 10.012 0.926 -23.595 1.00 88.69 206 ALA A N 1
ATOM 1631 C CA . ALA A 1 206 ? 9.808 -0.326 -24.318 1.00 88.69 206 ALA A CA 1
ATOM 1632 C C . ALA A 1 206 ? 9.422 -1.479 -23.377 1.00 88.69 206 ALA A C 1
ATOM 1634 O O . ALA A 1 206 ? 8.563 -2.292 -23.723 1.00 88.69 206 ALA A O 1
ATOM 1635 N N . ALA A 1 207 ? 10.013 -1.538 -22.180 1.00 88.38 207 ALA A N 1
ATOM 1636 C CA . ALA A 1 207 ? 9.672 -2.543 -21.177 1.00 88.38 207 ALA A CA 1
ATOM 1637 C C . ALA A 1 207 ? 8.245 -2.335 -20.644 1.00 88.38 207 ALA A C 1
ATOM 1639 O O . ALA A 1 207 ? 7.500 -3.303 -20.506 1.00 88.38 207 ALA A O 1
ATOM 1640 N N . ILE A 1 208 ? 7.833 -1.079 -20.434 1.00 86.12 208 ILE A N 1
ATOM 1641 C CA . ILE A 1 208 ? 6.465 -0.709 -20.045 1.00 86.12 208 ILE A CA 1
ATOM 1642 C C . ILE A 1 208 ? 5.460 -1.122 -21.123 1.00 86.12 208 ILE A C 1
ATOM 1644 O O . ILE A 1 208 ? 4.469 -1.777 -20.804 1.00 86.12 208 ILE A O 1
ATOM 1648 N N . MET A 1 209 ? 5.718 -0.795 -22.395 1.00 86.69 209 MET A N 1
ATOM 1649 C CA . MET A 1 209 ? 4.839 -1.190 -23.505 1.00 86.69 209 MET A CA 1
ATOM 1650 C C . MET A 1 209 ? 4.700 -2.714 -23.596 1.00 86.69 209 MET A C 1
ATOM 1652 O O . MET A 1 209 ? 3.589 -3.237 -23.648 1.00 86.69 209 MET A O 1
ATOM 1656 N N . LYS A 1 210 ? 5.825 -3.434 -23.525 1.00 88.19 210 LYS A N 1
ATOM 1657 C CA . LYS A 1 210 ? 5.844 -4.900 -23.562 1.00 88.19 210 LYS A CA 1
ATOM 1658 C C . LYS A 1 210 ? 5.107 -5.516 -22.367 1.00 88.19 210 LYS A C 1
ATOM 1660 O O . LYS A 1 210 ? 4.393 -6.499 -22.549 1.00 88.19 210 LYS A O 1
ATOM 1665 N N . MET A 1 211 ? 5.225 -4.936 -21.169 1.00 85.62 211 MET A N 1
ATOM 1666 C CA . MET A 1 211 ? 4.475 -5.388 -19.992 1.00 85.62 211 MET A CA 1
ATOM 1667 C C . MET A 1 211 ? 2.968 -5.152 -20.158 1.00 85.62 211 MET A C 1
ATOM 1669 O O . MET A 1 211 ? 2.180 -6.031 -19.819 1.00 85.62 211 MET A O 1
ATOM 1673 N N . GLY A 1 212 ? 2.550 -4.019 -20.733 1.00 80.06 212 GLY A N 1
ATOM 1674 C CA . GLY A 1 212 ? 1.138 -3.738 -21.021 1.00 80.06 212 GLY A CA 1
ATOM 1675 C C . GLY A 1 212 ? 0.487 -4.786 -21.933 1.00 80.06 212 GLY A C 1
ATOM 1676 O O . GLY A 1 212 ? -0.632 -5.239 -21.669 1.00 80.06 212 GLY A O 1
ATOM 1677 N N . ASP A 1 213 ? 1.214 -5.248 -22.953 1.00 75.25 213 ASP A N 1
ATOM 1678 C CA . ASP A 1 213 ? 0.763 -6.330 -23.837 1.00 75.25 213 ASP A CA 1
ATOM 1679 C C . ASP A 1 213 ? 0.633 -7.673 -23.102 1.00 75.25 213 ASP A C 1
ATOM 1681 O O . ASP A 1 213 ? -0.271 -8.462 -23.390 1.00 75.25 213 ASP A O 1
ATOM 1685 N N . VAL A 1 214 ? 1.539 -7.950 -22.159 1.00 71.44 214 VAL A N 1
ATOM 1686 C CA . VAL A 1 214 ? 1.528 -9.165 -21.331 1.00 71.44 214 VAL A CA 1
ATOM 1687 C C . VAL A 1 214 ? 0.361 -9.129 -20.345 1.00 71.44 214 VAL A C 1
ATOM 1689 O O . VAL A 1 214 ? -0.411 -10.084 -20.289 1.00 71.44 214 VAL A O 1
ATOM 1692 N N . TYR A 1 215 ? 0.158 -8.013 -19.645 1.00 65.94 215 TYR A N 1
ATOM 1693 C CA . TYR A 1 215 ? -0.930 -7.847 -18.680 1.00 65.94 215 TYR A CA 1
ATOM 1694 C C . TYR A 1 215 ? -2.308 -7.956 -19.336 1.00 65.94 215 TYR A C 1
ATOM 1696 O O . TYR A 1 215 ? -3.178 -8.671 -18.843 1.00 65.94 215 TYR A O 1
ATOM 1704 N N . SER A 1 216 ? -2.485 -7.341 -20.509 1.00 59.03 216 SER A N 1
ATOM 1705 C CA . SER A 1 216 ? -3.731 -7.443 -21.281 1.00 59.03 216 SER A CA 1
ATOM 1706 C C . SER A 1 216 ? -4.059 -8.897 -21.645 1.00 59.03 216 SER A C 1
ATOM 1708 O O . SER A 1 216 ? -5.214 -9.320 -21.581 1.00 59.03 216 SER A O 1
ATOM 1710 N N . LYS A 1 217 ? -3.042 -9.705 -21.974 1.00 56.38 217 LYS A N 1
ATOM 1711 C CA . LYS A 1 217 ? -3.197 -11.138 -22.276 1.00 56.38 217 LYS A CA 1
ATOM 1712 C C . LYS A 1 217 ? -3.442 -11.984 -21.024 1.00 56.38 217 LYS A C 1
ATOM 1714 O O . LYS A 1 217 ? -4.226 -12.931 -21.085 1.00 56.38 217 LYS A O 1
ATOM 1719 N N . ILE A 1 218 ? -2.815 -11.650 -19.896 1.00 55.75 218 ILE A N 1
ATOM 1720 C CA . ILE A 1 218 ? -3.031 -12.332 -18.610 1.00 55.75 218 ILE A CA 1
ATOM 1721 C C . ILE A 1 218 ? -4.460 -12.089 -18.114 1.00 55.75 218 ILE A C 1
ATOM 1723 O O . ILE A 1 218 ? -5.154 -13.048 -17.798 1.00 55.75 218 ILE A O 1
ATOM 1727 N N . ILE A 1 219 ? -4.952 -10.848 -18.154 1.00 49.62 219 ILE A N 1
ATOM 1728 C CA . ILE A 1 219 ? -6.343 -10.524 -17.794 1.00 49.62 219 ILE A CA 1
ATOM 1729 C C . ILE A 1 219 ? -7.324 -11.276 -18.708 1.00 49.62 219 ILE A C 1
AT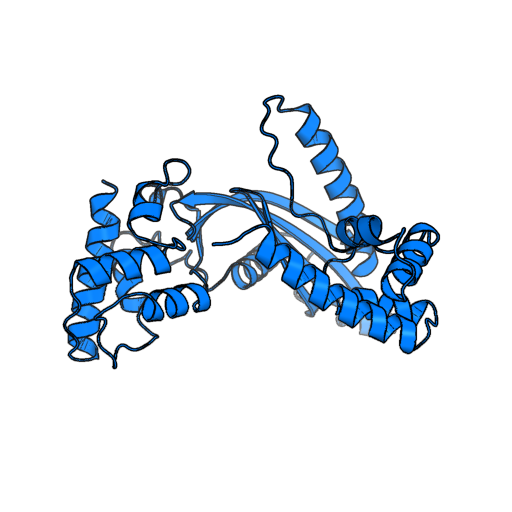OM 1731 O O . ILE A 1 2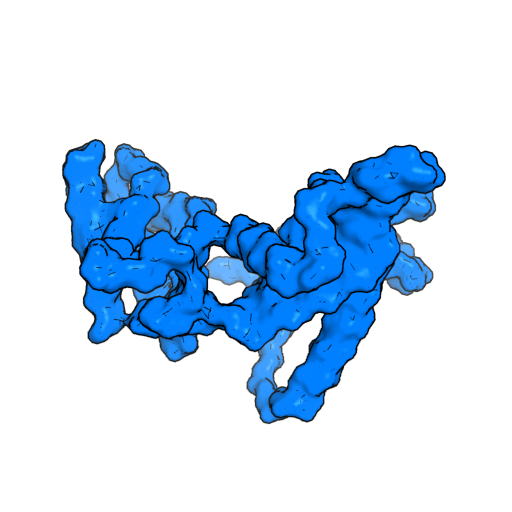19 ? -8.252 -11.923 -18.226 1.00 49.62 219 ILE A O 1
ATOM 1735 N N . THR A 1 220 ? -7.072 -11.283 -20.021 1.00 39.16 220 THR A N 1
ATOM 1736 C CA . THR A 1 220 ? -7.931 -11.979 -20.999 1.00 39.16 220 THR A CA 1
ATOM 1737 C C . THR A 1 220 ? -7.935 -13.506 -20.808 1.00 39.16 220 THR A C 1
ATOM 1739 O O . THR A 1 220 ? -8.939 -14.163 -21.071 1.00 39.16 220 THR A O 1
ATOM 1742 N N . SER A 1 221 ? -6.831 -14.100 -20.342 1.00 41.69 221 SER A N 1
ATOM 1743 C CA . SER A 1 221 ? -6.730 -15.552 -20.105 1.00 41.69 221 SER A CA 1
ATOM 1744 C C . SER A 1 221 ? -7.242 -15.981 -18.725 1.00 41.69 221 SER A C 1
ATOM 1746 O O . SER A 1 221 ? -7.856 -17.044 -18.612 1.00 41.69 221 SER A O 1
ATOM 1748 N N . ALA A 1 222 ? -7.091 -15.143 -17.696 1.00 33.44 222 ALA A N 1
ATOM 1749 C CA . ALA A 1 222 ? -7.665 -15.365 -16.369 1.00 33.44 222 ALA A CA 1
ATOM 1750 C C . ALA A 1 222 ? -9.205 -15.295 -16.386 1.00 33.44 222 ALA A C 1
ATOM 1752 O O . ALA A 1 222 ? -9.870 -16.090 -15.722 1.00 33.44 222 ALA A O 1
ATOM 1753 N N . GLN A 1 223 ? -9.788 -14.431 -17.227 1.00 38.47 223 GLN A N 1
ATOM 1754 C CA . GLN A 1 223 ? -11.242 -14.339 -17.423 1.00 38.47 223 GLN A CA 1
ATOM 1755 C C . GLN A 1 223 ? -11.874 -15.601 -18.039 1.00 38.47 223 GLN A C 1
ATOM 1757 O O . GLN A 1 223 ? -13.058 -15.848 -17.831 1.00 38.47 223 GLN A O 1
ATOM 1762 N N . ASN A 1 224 ? -11.098 -16.453 -18.718 1.00 34.28 224 ASN A N 1
ATOM 1763 C CA . ASN A 1 224 ? -11.599 -17.716 -19.274 1.00 34.28 224 ASN A CA 1
ATOM 1764 C C . ASN A 1 224 ? -11.614 -18.880 -18.265 1.00 34.28 224 ASN A C 1
ATOM 1766 O O . ASN A 1 224 ? -12.110 -19.956 -18.594 1.00 34.28 224 ASN A O 1
ATOM 1770 N N . SER A 1 225 ? -11.083 -18.688 -17.050 1.00 38.03 225 SER A N 1
ATOM 1771 C CA . SER A 1 225 ? -10.881 -19.775 -16.075 1.00 38.03 225 SER A CA 1
ATOM 1772 C C . SER A 1 225 ? -11.805 -19.716 -14.854 1.00 38.03 225 SER A C 1
ATOM 1774 O O . SER A 1 225 ? -11.808 -20.643 -14.048 1.00 38.03 225 SER A O 1
ATOM 1776 N N . THR A 1 226 ? -12.628 -18.677 -14.711 1.00 32.12 226 THR A N 1
ATOM 1777 C CA . THR A 1 226 ? -13.508 -18.522 -13.541 1.00 32.12 226 THR A CA 1
ATOM 1778 C C . THR A 1 226 ? -14.809 -17.839 -13.935 1.00 32.12 226 THR A C 1
ATOM 1780 O O . THR A 1 226 ? -14.931 -16.618 -13.921 1.00 32.12 226 THR A O 1
ATOM 1783 N N . HIS A 1 227 ? -15.803 -18.655 -14.278 1.00 31.39 227 HIS A N 1
ATOM 1784 C CA . HIS A 1 227 ? -17.199 -18.241 -14.330 1.00 31.39 227 HIS A CA 1
ATOM 1785 C C . HIS A 1 227 ? -17.772 -18.298 -12.905 1.00 31.39 227 HIS A C 1
ATOM 1787 O O . HIS A 1 227 ? -18.037 -19.385 -12.398 1.00 31.39 227 HIS A O 1
ATOM 1793 N N . ALA A 1 228 ? -17.962 -17.144 -12.267 1.00 28.28 228 ALA A N 1
ATOM 1794 C CA . ALA A 1 228 ? -19.028 -16.906 -11.290 1.00 28.28 228 ALA A CA 1
ATOM 1795 C C . ALA A 1 228 ? -19.166 -15.394 -11.055 1.00 28.28 228 ALA A C 1
ATOM 1797 O O . ALA A 1 228 ? -18.198 -14.694 -10.777 1.00 28.28 228 ALA A O 1
ATOM 1798 N N . GLU A 1 229 ? -20.386 -14.910 -11.239 1.00 37.12 229 GLU A N 1
ATOM 1799 C CA . GLU A 1 229 ? -20.795 -13.510 -11.283 1.00 37.12 229 GLU A CA 1
ATOM 1800 C C . GLU A 1 229 ? -20.563 -12.753 -9.964 1.00 37.12 229 GLU A C 1
ATOM 1802 O O . GLU A 1 229 ? -20.972 -13.203 -8.896 1.00 37.12 229 GLU A O 1
ATOM 1807 N N . SER A 1 230 ? -20.043 -11.525 -10.053 1.00 31.62 230 SER A N 1
ATOM 1808 C CA . SER A 1 230 ? -20.573 -10.409 -9.262 1.00 31.62 230 SER A CA 1
ATOM 1809 C C . SER A 1 230 ? -20.344 -9.099 -10.019 1.00 31.62 230 SER A C 1
ATOM 1811 O O . SER A 1 230 ? -19.214 -8.741 -10.350 1.00 31.62 230 SER A O 1
ATOM 1813 N N . VAL A 1 231 ? -21.437 -8.415 -10.351 1.00 38.84 231 VAL A N 1
ATOM 1814 C CA . VAL A 1 231 ? -21.434 -7.111 -11.016 1.00 38.84 231 VAL A CA 1
ATOM 1815 C C . VAL A 1 231 ? -21.189 -6.051 -9.943 1.00 38.84 231 VAL A C 1
ATOM 1817 O O . VAL A 1 231 ? -22.129 -5.584 -9.307 1.00 38.84 231 VAL A O 1
ATOM 1820 N N . PHE A 1 232 ? -19.928 -5.679 -9.727 1.00 38.34 232 PHE A N 1
ATOM 1821 C CA . PHE A 1 232 ? -19.593 -4.399 -9.106 1.00 38.34 232 PHE A CA 1
ATOM 1822 C C . PHE A 1 232 ? -19.293 -3.411 -10.227 1.00 38.34 232 PHE A C 1
ATOM 1824 O O . PHE A 1 232 ? -18.356 -3.584 -11.003 1.00 38.34 232 PHE A O 1
ATOM 1831 N N . GLU A 1 233 ? -20.151 -2.405 -10.358 1.00 44.38 233 GLU A N 1
ATOM 1832 C CA . GLU A 1 233 ? -20.014 -1.363 -11.366 1.00 44.38 233 GLU A CA 1
ATOM 1833 C C . GLU A 1 233 ? -18.787 -0.505 -11.017 1.00 44.38 233 GLU A C 1
ATOM 1835 O O . GLU A 1 233 ? -18.854 0.383 -10.165 1.00 44.38 233 GLU A O 1
ATOM 1840 N N . SER A 1 234 ? -17.652 -0.818 -11.642 1.00 57.34 234 SER A N 1
ATOM 1841 C CA . SER A 1 234 ? -16.376 -0.141 -11.429 1.00 57.34 234 SER A CA 1
ATOM 1842 C C . SER A 1 234 ? -16.516 1.379 -11.544 1.00 57.34 234 SER A C 1
ATOM 1844 O O . SER A 1 234 ? -17.081 1.893 -12.512 1.00 57.34 234 SER A O 1
ATOM 1846 N N . GLU A 1 235 ? -15.967 2.086 -10.555 1.00 73.62 235 GLU A N 1
ATOM 1847 C CA . GLU A 1 235 ? -15.188 3.316 -10.731 1.00 73.62 235 GLU A CA 1
ATOM 1848 C C . GLU A 1 235 ? -15.134 3.897 -12.153 1.00 73.62 235 GLU A C 1
ATOM 1850 O O . GLU A 1 235 ? -14.169 3.543 -12.830 1.00 73.62 235 GLU A O 1
ATOM 1855 N N . PRO A 1 236 ? -16.080 4.709 -12.681 1.00 79.75 236 PRO A N 1
ATOM 1856 C CA . PRO A 1 236 ? -15.947 5.156 -14.062 1.00 79.75 236 PRO A CA 1
ATOM 1857 C C . PRO A 1 236 ? -14.705 6.033 -14.156 1.00 79.75 236 PRO A C 1
ATOM 1859 O O . PRO A 1 236 ? -14.638 7.071 -13.501 1.00 79.75 236 PRO A O 1
ATOM 1862 N N . THR A 1 237 ? -13.742 5.624 -14.976 1.00 87.88 237 THR A N 1
ATOM 1863 C CA . THR A 1 237 ? -12.495 6.360 -15.191 1.00 87.88 237 THR A CA 1
ATOM 1864 C C . THR A 1 237 ? -12.786 7.794 -15.637 1.00 87.88 237 THR A C 1
ATOM 1866 O O . THR A 1 237 ? -13.853 8.088 -16.185 1.00 87.88 237 THR A O 1
ATOM 1869 N N . PHE A 1 238 ? -11.825 8.712 -15.484 1.00 89.88 238 PHE A N 1
ATOM 1870 C CA . PHE A 1 238 ? -12.007 10.096 -15.943 1.00 89.88 238 PHE A CA 1
ATOM 1871 C C . PHE A 1 238 ? -12.449 10.167 -17.412 1.00 89.88 238 PHE A C 1
ATOM 1873 O O . PHE A 1 238 ? -13.350 10.932 -17.746 1.00 89.88 238 PHE A O 1
ATOM 1880 N N . THR A 1 239 ? -11.876 9.319 -18.271 1.00 90.69 239 THR A N 1
ATOM 1881 C CA . THR A 1 239 ? -12.244 9.224 -19.689 1.00 90.69 239 THR A CA 1
ATOM 1882 C C . THR A 1 239 ? -13.691 8.741 -19.871 1.00 90.69 239 THR A C 1
ATOM 1884 O O . THR A 1 239 ? -14.438 9.314 -20.661 1.00 90.69 239 THR A O 1
ATOM 1887 N N . GLU A 1 240 ? -14.149 7.738 -19.121 1.00 89.69 240 GLU A N 1
ATOM 1888 C CA . GLU A 1 240 ? -15.543 7.266 -19.178 1.00 89.69 240 GLU A CA 1
ATOM 1889 C C . GLU A 1 240 ? -16.542 8.274 -18.613 1.00 89.69 240 GLU A C 1
ATOM 1891 O O . GLU A 1 240 ? -17.638 8.447 -19.152 1.00 89.69 240 GLU A O 1
ATOM 1896 N N . TRP A 1 241 ? -16.161 8.980 -17.552 1.00 93.00 241 TRP A N 1
ATOM 1897 C CA . TRP A 1 241 ? -16.943 10.080 -17.011 1.00 93.00 241 TRP A CA 1
ATOM 1898 C C . TRP A 1 241 ? -17.033 11.249 -18.002 1.00 93.00 241 TRP A C 1
ATOM 1900 O O . TRP A 1 241 ? -18.117 11.809 -18.194 1.00 93.00 241 TRP A O 1
ATOM 1910 N N . LEU A 1 242 ? -15.929 11.578 -18.679 1.00 92.81 242 LEU A N 1
ATOM 1911 C CA . LEU A 1 242 ? -15.850 12.652 -19.668 1.00 92.81 242 LEU A CA 1
ATOM 1912 C C . LEU A 1 242 ? -16.697 12.333 -20.909 1.00 92.81 242 LEU A C 1
ATOM 1914 O O . LEU A 1 242 ? -17.428 13.204 -21.378 1.00 92.81 242 LEU A O 1
ATOM 1918 N N . LYS A 1 243 ? -16.733 11.068 -21.361 1.00 93.12 243 LYS A N 1
ATOM 1919 C CA . LYS A 1 243 ? -17.636 10.600 -22.437 1.00 93.12 243 LYS A CA 1
ATOM 1920 C C . LYS A 1 243 ? -19.104 10.953 -22.181 1.00 93.12 243 LYS A C 1
ATOM 1922 O O . LYS A 1 243 ? -19.833 11.258 -23.126 1.00 93.12 243 LYS A O 1
ATOM 1927 N N . LYS A 1 244 ? -19.549 10.942 -20.918 1.00 92.69 244 LYS A N 1
ATOM 1928 C CA . LYS A 1 244 ? -20.932 11.289 -20.537 1.00 92.69 244 LYS A CA 1
ATOM 1929 C C . LYS A 1 244 ? -21.236 12.788 -20.677 1.00 92.69 244 LYS A C 1
ATOM 1931 O O . LYS A 1 244 ? -22.403 13.165 -20.675 1.00 92.69 244 LYS A O 1
ATOM 1936 N N . GLN A 1 245 ? -20.219 13.638 -20.834 1.00 92.75 245 GLN A N 1
ATOM 1937 C CA . GLN A 1 245 ? -20.363 15.094 -20.955 1.00 92.75 245 GLN A CA 1
ATOM 1938 C C . GLN A 1 245 ? -20.482 15.587 -22.408 1.00 92.75 245 GLN A C 1
ATOM 1940 O O . GLN A 1 245 ? -20.743 16.767 -22.619 1.00 92.75 245 GLN A O 1
ATOM 1945 N N . LYS A 1 246 ? -20.349 14.699 -23.405 1.00 91.38 246 LYS A N 1
ATOM 1946 C CA . LYS A 1 246 ? -20.251 15.034 -24.842 1.00 91.38 246 LYS A CA 1
ATOM 1947 C C . LYS A 1 246 ? -21.410 15.848 -25.438 1.00 91.38 246 LYS A C 1
ATOM 1949 O O . LYS A 1 246 ? -21.239 16.477 -26.469 1.00 91.38 246 LYS A O 1
ATOM 1954 N N . ASN A 1 247 ? -22.592 15.815 -24.818 1.00 89.25 247 ASN A N 1
ATOM 1955 C CA . ASN A 1 247 ? -23.790 16.508 -25.313 1.00 89.25 247 ASN A CA 1
ATOM 1956 C C . ASN A 1 247 ? -23.999 17.888 -24.656 1.00 89.25 247 ASN A C 1
ATOM 1958 O O . ASN A 1 247 ? -25.078 18.463 -24.780 1.00 89.25 247 ASN A O 1
ATOM 1962 N N . ARG A 1 248 ? -23.026 18.394 -23.888 1.00 88.12 248 ARG A N 1
ATOM 1963 C CA . ARG A 1 248 ? -23.126 19.703 -23.228 1.00 88.12 248 ARG A CA 1
ATOM 1964 C C . ARG A 1 248 ? -22.606 20.805 -24.142 1.00 88.12 248 ARG A C 1
ATOM 1966 O O . ARG A 1 248 ? -21.464 20.733 -24.569 1.00 88.12 248 ARG A O 1
ATOM 1973 N N . ASP A 1 249 ? -23.390 21.859 -24.331 1.00 92.44 249 ASP A N 1
ATOM 1974 C CA . ASP A 1 249 ? -22.929 23.085 -24.993 1.00 92.44 249 ASP A CA 1
ATOM 1975 C C . ASP A 1 249 ? -22.088 23.922 -24.012 1.00 92.44 249 ASP A C 1
ATOM 1977 O O . ASP A 1 249 ? -22.588 24.766 -23.267 1.00 92.44 249 ASP A O 1
ATOM 1981 N N . SER A 1 250 ? -20.819 23.541 -23.865 1.00 93.25 250 SER A N 1
ATOM 1982 C CA . SER A 1 250 ? -19.866 24.147 -22.932 1.00 93.25 250 SER A CA 1
ATOM 1983 C C . SER A 1 250 ? -18.441 23.703 -23.271 1.00 93.25 250 SER A C 1
ATOM 1985 O O . SER A 1 250 ? -18.284 22.612 -23.824 1.00 93.25 250 SER A O 1
ATOM 1987 N N . PRO A 1 251 ? -17.396 24.409 -22.791 1.00 92.62 251 PRO A N 1
ATOM 1988 C CA . PRO A 1 251 ? -16.009 23.978 -22.985 1.00 92.62 251 PRO A CA 1
ATOM 1989 C C . PRO A 1 251 ? -15.741 22.528 -22.541 1.00 92.62 251 PRO A C 1
ATOM 1991 O O . PRO A 1 251 ? -14.935 21.822 -23.138 1.00 92.62 251 PRO A O 1
ATOM 1994 N N . LEU A 1 252 ? -16.441 22.047 -21.505 1.00 93.25 252 LEU A N 1
ATOM 1995 C CA . LEU A 1 252 ? -16.348 20.659 -21.041 1.00 93.25 252 LEU A CA 1
ATOM 1996 C C . LEU A 1 252 ? -16.908 19.653 -22.061 1.00 93.25 252 LEU A C 1
ATOM 1998 O O . LEU A 1 252 ? -16.368 18.557 -22.197 1.00 93.25 252 LEU A O 1
ATOM 2002 N N . GLY A 1 253 ? -18.005 20.001 -22.734 1.00 92.62 253 GLY A N 1
ATOM 2003 C CA . GLY A 1 253 ? -18.595 19.159 -23.772 1.00 92.62 253 GLY A CA 1
ATOM 2004 C C . GLY A 1 253 ? -17.767 19.162 -25.051 1.00 92.62 253 GLY A C 1
ATOM 2005 O O . GLY A 1 253 ? -17.579 18.097 -25.636 1.00 92.62 253 GLY A O 1
ATOM 2006 N N . ASP A 1 254 ? -17.173 20.306 -25.401 1.00 93.94 254 ASP A N 1
ATOM 2007 C CA . ASP A 1 254 ? -16.217 20.417 -26.507 1.00 93.94 254 ASP A CA 1
ATOM 2008 C C . ASP A 1 254 ? -14.990 19.537 -26.257 1.00 93.94 254 ASP A C 1
ATOM 2010 O O . ASP A 1 254 ? -14.653 18.691 -27.084 1.00 93.94 254 ASP A O 1
ATOM 2014 N N . LEU A 1 255 ? -14.401 19.623 -25.056 1.00 93.31 255 LEU A N 1
ATOM 2015 C CA . LEU A 1 255 ? -13.299 18.753 -24.640 1.00 93.31 255 LEU A CA 1
ATOM 2016 C C . LEU A 1 255 ? -13.676 17.264 -24.736 1.00 93.31 255 LEU A C 1
ATOM 2018 O O . LEU A 1 255 ? -12.873 16.452 -25.189 1.00 93.31 255 LEU A O 1
ATOM 2022 N N . ALA A 1 256 ? -14.891 16.892 -24.327 1.00 95.38 256 ALA A N 1
ATOM 2023 C CA . ALA A 1 256 ? -15.371 15.514 -24.415 1.00 95.38 256 ALA A CA 1
ATOM 2024 C C . ALA A 1 256 ? -15.580 15.041 -25.865 1.00 95.38 256 ALA A C 1
ATOM 2026 O O . ALA A 1 256 ? -15.352 13.870 -26.174 1.00 95.38 256 ALA A O 1
ATOM 2027 N N . MET A 1 257 ? -16.005 15.931 -26.762 1.00 93.75 257 MET A N 1
ATOM 2028 C CA . MET A 1 257 ? -16.151 15.635 -28.187 1.00 93.75 257 MET A CA 1
ATOM 2029 C C . MET A 1 257 ? -14.800 15.513 -28.893 1.00 93.75 257 MET A C 1
ATOM 2031 O O . MET A 1 257 ? -14.621 14.591 -29.691 1.00 93.75 257 MET A O 1
ATOM 2035 N N . ASP A 1 258 ? -13.844 16.382 -28.572 1.00 92.12 258 ASP A N 1
ATOM 2036 C CA . ASP A 1 258 ? -12.478 16.317 -29.097 1.00 92.12 258 ASP A CA 1
ATOM 2037 C C . ASP A 1 258 ? -11.779 15.035 -28.641 1.00 92.12 258 ASP A C 1
ATOM 2039 O O . ASP A 1 258 ? -11.226 14.302 -29.460 1.00 92.12 258 ASP A O 1
ATOM 2043 N N . MET A 1 259 ? -11.929 14.689 -27.362 1.00 93.62 259 MET A N 1
ATOM 2044 C CA . MET A 1 259 ? -11.484 13.421 -26.785 1.00 93.62 259 MET A CA 1
ATOM 2045 C C . MET A 1 259 ? -12.046 12.201 -27.537 1.00 93.62 259 MET A C 1
ATOM 2047 O O . MET A 1 259 ? -11.332 11.230 -27.758 1.00 93.62 259 MET A O 1
ATOM 2051 N N . LEU A 1 260 ? -13.320 12.229 -27.957 1.00 91.06 260 LEU A N 1
ATOM 2052 C CA . LEU A 1 260 ? -13.941 11.128 -28.713 1.00 91.06 260 LEU A CA 1
ATOM 2053 C C . LEU A 1 260 ? -13.433 11.018 -30.156 1.00 91.06 260 LEU A C 1
ATOM 2055 O O . LEU A 1 260 ? -13.468 9.933 -30.738 1.00 91.06 260 LEU A O 1
ATOM 2059 N N . ARG A 1 261 ? -13.022 12.137 -30.755 1.00 91.19 261 ARG A N 1
ATOM 2060 C CA . ARG A 1 261 ? -12.491 12.192 -32.125 1.00 91.19 261 ARG A CA 1
ATOM 2061 C C . ARG A 1 261 ? -11.010 11.829 -32.177 1.00 91.19 261 ARG A C 1
ATOM 2063 O O . ARG A 1 261 ? -10.529 11.360 -33.211 1.00 91.19 261 ARG A O 1
ATOM 2070 N N . ASP A 1 262 ? -10.303 12.027 -31.073 1.00 90.12 262 ASP A N 1
ATOM 2071 C CA . ASP A 1 262 ? -8.889 11.732 -30.944 1.00 90.12 262 ASP A CA 1
ATOM 2072 C C . ASP A 1 262 ? -8.646 10.232 -30.716 1.00 90.12 262 ASP A C 1
ATOM 2074 O O . ASP A 1 262 ? -8.736 9.705 -29.610 1.00 90.12 262 ASP A O 1
ATOM 2078 N N . LYS A 1 263 ? -8.286 9.530 -31.796 1.00 87.56 263 LYS A N 1
ATOM 2079 C CA . LYS A 1 263 ? -7.937 8.097 -31.763 1.00 87.56 263 LYS A CA 1
ATOM 2080 C C . LYS A 1 263 ? -6.707 7.786 -30.907 1.00 87.56 263 LYS A C 1
ATO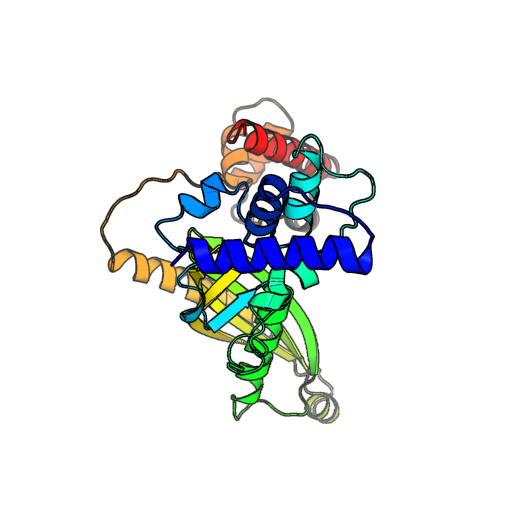M 2082 O O . LYS A 1 263 ? -6.482 6.624 -30.590 1.00 87.56 263 LYS A O 1
ATOM 2087 N N . THR A 1 264 ? -5.902 8.798 -30.589 1.00 88.19 264 THR A N 1
ATOM 2088 C CA . THR A 1 264 ? -4.712 8.681 -29.741 1.00 88.19 264 THR A CA 1
ATOM 2089 C C . THR A 1 264 ? -4.959 9.170 -28.318 1.00 88.19 264 THR A C 1
ATOM 2091 O O . THR A 1 264 ? -4.007 9.239 -27.541 1.00 88.19 264 THR A O 1
ATOM 2094 N N . TRP A 1 265 ? -6.216 9.484 -27.968 1.00 87.38 265 TRP A N 1
ATOM 2095 C CA . TRP A 1 265 ? -6.566 9.904 -26.622 1.00 87.38 265 TRP A CA 1
ATOM 2096 C C . TRP A 1 265 ? -6.140 8.840 -25.606 1.00 87.38 265 TRP A C 1
ATOM 2098 O O . TRP A 1 265 ? -6.532 7.674 -25.727 1.00 87.38 265 TRP A O 1
ATOM 2108 N N . PRO A 1 266 ? -5.349 9.211 -24.595 1.00 82.62 266 PRO A N 1
ATOM 2109 C CA . PRO A 1 266 ? -4.698 8.230 -23.761 1.00 82.62 266 PRO A CA 1
ATOM 2110 C C . PRO A 1 266 ? -5.602 7.874 -22.571 1.00 82.62 266 PRO A C 1
ATOM 2112 O O . PRO A 1 266 ? -6.263 8.724 -21.974 1.00 82.62 266 PRO A O 1
ATOM 2115 N N . THR A 1 267 ? -5.642 6.600 -22.190 1.00 71.62 267 THR A N 1
ATOM 2116 C CA . THR A 1 267 ? -6.365 6.125 -20.999 1.00 71.62 267 THR A CA 1
ATOM 2117 C C . THR A 1 267 ? -5.502 6.315 -19.753 1.00 71.62 267 THR A C 1
ATOM 2119 O O . THR A 1 267 ? -5.002 5.356 -19.172 1.00 71.62 267 THR A O 1
ATOM 2122 N N . LEU A 1 268 ? -5.266 7.575 -19.381 1.00 70.44 268 LEU A N 1
ATOM 2123 C CA . LEU A 1 268 ? -4.351 7.943 -18.295 1.00 70.44 268 LEU A CA 1
ATOM 2124 C C . LEU A 1 268 ? -5.084 8.124 -16.960 1.00 70.44 268 LEU A C 1
ATOM 2126 O O . LEU A 1 268 ? -6.287 8.399 -16.924 1.00 70.44 268 LEU A O 1
ATOM 2130 N N . SER A 1 269 ? -4.367 7.974 -15.845 1.00 68.94 269 SER A N 1
ATOM 2131 C CA . SER A 1 269 ? -4.958 7.984 -14.498 1.00 68.94 269 SER A CA 1
ATOM 2132 C C . SER A 1 269 ? -4.727 9.272 -13.705 1.00 68.94 269 SER A C 1
ATOM 2134 O O . SER A 1 269 ? -5.315 9.430 -12.636 1.00 68.94 269 SER A O 1
ATOM 2136 N N . THR A 1 270 ? -3.918 10.217 -14.196 1.00 81.75 270 THR A N 1
ATOM 2137 C CA . THR A 1 270 ? -3.605 11.447 -13.451 1.00 81.75 270 THR A CA 1
ATOM 2138 C C . THR A 1 270 ? -3.800 12.701 -14.294 1.00 81.75 270 THR A C 1
ATOM 2140 O O . THR A 1 270 ? -3.589 12.699 -15.505 1.00 81.75 270 THR A O 1
ATOM 2143 N N . LEU A 1 271 ? -4.171 13.805 -13.638 1.00 89.44 271 LEU A N 1
ATOM 2144 C CA . LEU A 1 271 ? -4.347 15.103 -14.293 1.00 89.44 271 LEU A CA 1
ATOM 2145 C C . LEU A 1 271 ? -3.089 15.536 -15.057 1.00 89.44 271 LEU A C 1
ATOM 2147 O O . LEU A 1 271 ? -3.207 16.000 -16.185 1.00 89.44 271 LEU A O 1
ATOM 2151 N N . GLU A 1 272 ? -1.909 15.356 -14.464 1.00 87.38 272 GLU A N 1
ATOM 2152 C CA . GLU A 1 272 ? -0.641 15.793 -15.058 1.00 87.38 272 GLU A CA 1
ATOM 2153 C C . GLU A 1 272 ? -0.384 15.103 -16.398 1.00 87.38 272 GLU A C 1
ATOM 2155 O O . GLU A 1 272 ? -0.115 15.752 -17.399 1.00 87.38 272 GLU A O 1
ATOM 2160 N N . THR A 1 273 ? -0.639 13.799 -16.464 1.00 84.00 273 THR A N 1
ATOM 2161 C CA . THR A 1 273 ? -0.435 13.026 -17.692 1.00 84.00 273 THR A CA 1
ATOM 2162 C C . THR A 1 273 ? -1.404 13.431 -18.818 1.00 84.00 273 THR A C 1
ATOM 2164 O O . THR A 1 273 ? -1.021 13.453 -19.987 1.00 84.00 273 THR A O 1
ATOM 2167 N N . TYR A 1 274 ? -2.634 13.856 -18.494 1.00 90.00 274 TYR A N 1
ATOM 2168 C CA . TYR A 1 274 ? -3.537 14.463 -19.482 1.00 90.00 274 TYR A CA 1
ATOM 2169 C C . TYR A 1 274 ? -3.091 15.868 -19.910 1.00 90.00 274 TYR A C 1
ATOM 2171 O O . TYR A 1 274 ? -3.315 16.250 -21.060 1.00 90.00 274 TYR A O 1
ATOM 2179 N N . ARG A 1 275 ? -2.461 16.646 -19.019 1.00 90.00 275 ARG A N 1
ATOM 2180 C CA . ARG A 1 275 ? -1.889 17.956 -19.374 1.00 90.00 275 ARG A CA 1
ATOM 2181 C C . ARG A 1 275 ? -0.729 17.780 -20.337 1.00 90.00 275 ARG A C 1
ATOM 2183 O O . ARG A 1 275 ? -0.733 18.422 -21.382 1.00 90.00 275 ARG A O 1
ATOM 2190 N N . ASP A 1 276 ? 0.192 16.874 -20.031 1.00 85.75 276 ASP A N 1
ATOM 2191 C CA . ASP A 1 276 ? 1.333 16.552 -20.888 1.00 85.75 276 ASP A CA 1
ATOM 2192 C C . ASP A 1 276 ? 0.869 16.084 -22.268 1.00 85.75 276 ASP A C 1
ATOM 2194 O O . ASP A 1 276 ? 1.375 16.542 -23.294 1.00 85.75 276 ASP A O 1
ATOM 2198 N N . TYR A 1 277 ? -0.171 15.246 -22.307 1.00 92.00 277 TYR A N 1
ATOM 2199 C CA . TYR A 1 277 ? -0.792 14.826 -23.556 1.00 92.00 277 TYR A CA 1
ATOM 2200 C C . TYR A 1 277 ? -1.340 16.009 -24.362 1.00 92.00 277 TYR A C 1
ATOM 2202 O O . TYR A 1 277 ? -0.999 16.169 -25.535 1.00 92.00 277 TYR A O 1
ATOM 2210 N N . LEU A 1 278 ? -2.151 16.871 -23.745 1.00 91.31 278 LEU A N 1
ATOM 2211 C CA . LEU A 1 278 ? -2.711 18.043 -24.419 1.00 91.31 278 LEU A CA 1
ATOM 2212 C C . LEU A 1 278 ? -1.615 19.006 -24.894 1.00 91.31 278 LEU A C 1
ATOM 2214 O O . LEU A 1 278 ? -1.686 19.508 -26.015 1.00 91.31 278 LEU A O 1
ATOM 2218 N N . HIS A 1 279 ? -0.566 19.206 -24.098 1.00 89.12 279 HIS A N 1
ATOM 2219 C CA . HIS A 1 279 ? 0.601 19.983 -24.505 1.00 89.12 279 HIS A CA 1
ATOM 2220 C C . HIS A 1 279 ? 1.316 19.353 -25.707 1.00 89.12 279 HIS A C 1
ATOM 2222 O O . HIS A 1 279 ? 1.642 20.069 -26.652 1.00 89.12 279 HIS A O 1
ATOM 2228 N N . SER A 1 280 ? 1.469 18.024 -25.745 1.00 89.62 280 SER A N 1
ATOM 2229 C CA . SER A 1 280 ? 2.072 17.311 -26.884 1.00 89.62 280 SER A CA 1
ATOM 2230 C C . SER A 1 280 ? 1.262 17.435 -28.183 1.00 89.62 280 SER A C 1
ATOM 2232 O O . SER A 1 280 ? 1.818 17.360 -29.278 1.00 89.62 280 SER A O 1
ATOM 2234 N N . LYS A 1 281 ? -0.051 17.672 -28.075 1.00 91.00 281 LYS A N 1
ATOM 2235 C CA . LYS A 1 281 ? -0.951 17.940 -29.206 1.00 91.00 281 LYS A CA 1
ATOM 2236 C C . LYS A 1 281 ? -1.064 19.427 -29.552 1.00 91.00 281 LYS A C 1
ATOM 2238 O O . LYS A 1 281 ? -1.893 19.782 -30.387 1.00 91.00 281 LYS A O 1
ATOM 2243 N N . ASN A 1 282 ? -0.244 20.288 -28.941 1.00 92.06 282 ASN A N 1
ATOM 2244 C CA . ASN A 1 282 ? -0.327 21.748 -29.053 1.00 92.06 282 ASN A CA 1
ATOM 2245 C C . ASN A 1 282 ? -1.729 22.291 -28.727 1.00 92.06 282 ASN A C 1
ATOM 2247 O O . ASN A 1 282 ? -2.206 23.238 -29.356 1.00 92.06 282 ASN A O 1
ATOM 2251 N N . ALA A 1 283 ? -2.414 21.677 -27.759 1.00 90.62 283 ALA A N 1
ATOM 2252 C CA . ALA A 1 283 ? -3.724 22.135 -27.332 1.00 90.62 283 ALA A CA 1
ATOM 2253 C C . ALA A 1 283 ? -3.638 23.552 -26.754 1.00 90.62 283 ALA A C 1
ATOM 2255 O O . ALA A 1 283 ? -2.659 23.932 -26.104 1.00 90.62 283 ALA A O 1
ATOM 2256 N N . SER A 1 284 ? -4.697 24.333 -26.966 1.00 93.31 284 SER A N 1
ATOM 2257 C CA . SER A 1 284 ? -4.759 25.693 -26.442 1.00 93.31 284 SER A CA 1
ATOM 2258 C C . SER A 1 284 ? -4.704 25.703 -24.911 1.00 93.31 284 SER A C 1
ATOM 2260 O O . SER A 1 284 ? -5.166 24.775 -24.238 1.00 93.31 284 SER A O 1
ATOM 2262 N N . TRP A 1 285 ? -4.199 26.796 -24.344 1.00 91.31 285 TRP A N 1
ATOM 2263 C CA . TRP A 1 285 ? -4.197 26.995 -22.895 1.00 91.31 285 TRP A CA 1
ATOM 2264 C C . TRP A 1 285 ? -5.614 26.904 -22.298 1.00 91.31 285 TRP A C 1
ATOM 2266 O O . TRP A 1 285 ? -5.803 26.349 -21.216 1.00 91.31 285 TRP A O 1
ATOM 2276 N N . GLN A 1 286 ? -6.627 27.364 -23.037 1.00 90.44 286 GLN A N 1
ATOM 2277 C CA . GLN A 1 286 ? -8.037 27.257 -22.666 1.00 90.44 286 GLN A CA 1
ATOM 2278 C C . GLN A 1 286 ? -8.496 25.793 -22.574 1.00 90.44 286 GLN A C 1
ATOM 2280 O O . GLN A 1 286 ? -9.241 25.441 -21.657 1.00 90.44 286 GLN A O 1
ATOM 2285 N N . THR A 1 287 ? -8.029 24.924 -23.475 1.00 91.56 287 THR A N 1
ATOM 2286 C CA . THR A 1 287 ? -8.303 23.478 -23.446 1.00 91.56 287 THR A CA 1
ATOM 2287 C C . THR A 1 287 ? -7.686 22.831 -22.202 1.00 91.56 287 THR A C 1
ATOM 2289 O O . THR A 1 287 ? -8.360 22.074 -21.503 1.00 91.56 287 THR A O 1
ATOM 2292 N N . VAL A 1 288 ? -6.446 23.193 -21.855 1.00 91.69 288 VAL A N 1
ATOM 2293 C CA . VAL A 1 288 ? -5.766 22.703 -20.640 1.00 91.69 288 VAL A CA 1
ATOM 2294 C C . VAL A 1 288 ? -6.476 23.185 -19.370 1.00 91.69 288 VAL A C 1
ATOM 2296 O O . VAL A 1 288 ? -6.732 22.397 -18.462 1.00 91.69 288 VAL A O 1
ATOM 2299 N N . GLN A 1 289 ? -6.885 24.454 -19.310 1.00 92.38 289 GLN A N 1
ATOM 2300 C CA . GLN A 1 289 ? -7.648 24.980 -18.174 1.00 92.38 289 GLN A CA 1
ATOM 2301 C C . GLN A 1 289 ? -9.022 24.299 -18.040 1.00 92.38 289 GLN A C 1
ATOM 2303 O O . GLN A 1 289 ? -9.520 24.059 -16.935 1.00 92.38 289 GLN A O 1
ATOM 2308 N N . THR A 1 290 ? -9.643 23.966 -19.170 1.00 94.75 290 THR A N 1
ATOM 2309 C CA . THR A 1 290 ? -10.909 23.231 -19.211 1.00 94.75 290 THR A CA 1
ATOM 2310 C C . THR A 1 290 ? -10.739 21.807 -18.687 1.00 94.75 290 THR A C 1
ATOM 2312 O O . THR A 1 290 ? -11.564 21.367 -17.885 1.00 94.75 290 THR A O 1
ATOM 2315 N N . LEU A 1 291 ? -9.642 21.125 -19.031 1.00 95.00 291 LEU A N 1
ATOM 2316 C CA . LEU A 1 291 ? -9.278 19.820 -18.472 1.00 95.00 291 LEU A CA 1
ATOM 2317 C C . LEU A 1 291 ? -9.136 19.873 -16.941 1.00 95.00 291 LEU A C 1
ATOM 2319 O O . LEU A 1 291 ? -9.693 19.027 -16.245 1.00 95.00 291 LEU A O 1
ATOM 2323 N N . GLU A 1 292 ? -8.457 20.877 -16.384 1.00 92.31 292 GLU A N 1
ATOM 2324 C CA . GLU A 1 292 ? -8.316 21.011 -14.925 1.00 92.31 292 GLU A CA 1
ATOM 2325 C C . GLU A 1 292 ? -9.667 21.182 -14.214 1.00 92.31 292 GLU A C 1
ATOM 2327 O O . GLU A 1 292 ? -9.917 20.591 -13.158 1.00 92.31 292 GLU A O 1
ATOM 2332 N N . ARG A 1 293 ? -10.562 21.995 -14.791 1.00 94.38 293 ARG A N 1
ATOM 2333 C CA . ARG A 1 293 ? -11.923 22.199 -14.268 1.00 94.38 293 ARG A CA 1
ATOM 2334 C C . ARG A 1 293 ? -12.766 20.929 -14.394 1.00 94.38 293 ARG A C 1
ATOM 2336 O O . ARG A 1 293 ? -13.510 20.594 -13.465 1.00 94.38 293 ARG A O 1
ATOM 2343 N N . ALA A 1 294 ? -12.621 20.205 -15.504 1.00 94.44 294 ALA A N 1
ATOM 2344 C CA . ALA A 1 294 ? -13.239 18.902 -15.717 1.00 94.44 294 ALA A CA 1
ATOM 2345 C C . ALA A 1 294 ? -12.784 17.905 -14.644 1.00 94.44 294 ALA A C 1
ATOM 2347 O O . ALA A 1 294 ? -13.613 17.251 -14.020 1.00 94.44 294 ALA A O 1
ATOM 2348 N N . TRP A 1 295 ? -11.484 17.865 -14.348 1.00 92.81 295 TRP A N 1
ATOM 2349 C CA . TRP A 1 295 ? -10.902 16.980 -13.341 1.00 92.81 295 TRP A CA 1
ATOM 2350 C C . TRP A 1 295 ? -11.403 17.276 -11.923 1.00 92.81 295 TRP A C 1
ATOM 2352 O O . TRP A 1 295 ? -11.736 16.363 -11.168 1.00 92.81 295 TRP A O 1
ATOM 2362 N N . LYS A 1 296 ? -11.529 18.559 -11.554 1.00 91.44 296 LYS A N 1
ATOM 2363 C CA . LYS A 1 296 ? -12.157 18.958 -10.280 1.00 91.44 296 LYS A CA 1
ATOM 2364 C C . LYS A 1 296 ? -13.610 18.481 -10.193 1.00 91.44 296 LYS A C 1
ATOM 2366 O O . LYS A 1 296 ? -14.026 17.966 -9.158 1.00 91.44 296 LYS A O 1
ATOM 2371 N N . SER A 1 297 ? -14.360 18.611 -11.287 1.00 91.56 297 SER A N 1
ATOM 2372 C CA . SER A 1 297 ? -15.759 18.171 -11.368 1.00 91.56 297 SER A CA 1
ATOM 2373 C C . SER A 1 297 ? -15.893 16.649 -11.290 1.00 91.56 297 SER A C 1
ATOM 2375 O O . SER A 1 297 ? -16.803 16.152 -10.634 1.00 91.56 297 SER A O 1
ATOM 2377 N N . TYR A 1 298 ? -14.964 15.914 -11.900 1.00 92.44 298 TYR A N 1
ATOM 2378 C CA . TYR A 1 298 ? -14.874 14.461 -11.809 1.00 92.44 298 TYR A CA 1
ATOM 2379 C C . TYR A 1 298 ? -14.613 13.989 -10.375 1.00 92.44 298 TYR A C 1
ATOM 2381 O O . TYR A 1 298 ? -15.351 13.150 -9.866 1.00 92.44 298 TYR A O 1
ATOM 2389 N N . LYS A 1 299 ? -13.644 14.588 -9.671 1.00 88.69 299 LYS A N 1
ATOM 2390 C CA . LYS A 1 299 ? -13.395 14.261 -8.256 1.00 88.69 299 LYS A CA 1
ATOM 2391 C C . LYS A 1 299 ? -14.610 14.548 -7.371 1.00 88.69 299 LYS A C 1
ATOM 2393 O O . LYS A 1 299 ? -14.951 13.742 -6.513 1.00 88.69 299 LYS A O 1
ATOM 2398 N N . ALA A 1 300 ? -15.314 15.653 -7.625 1.00 87.12 300 ALA A N 1
ATOM 2399 C CA . ALA A 1 300 ? -16.568 15.955 -6.939 1.00 87.12 300 ALA A CA 1
ATOM 2400 C C . ALA A 1 300 ? -17.704 14.979 -7.301 1.00 87.12 300 ALA A C 1
ATOM 2402 O O . ALA A 1 300 ? -18.588 14.751 -6.482 1.00 87.12 300 ALA A O 1
ATOM 2403 N N . PHE A 1 301 ? -17.709 14.419 -8.514 1.00 89.06 301 PHE A N 1
ATOM 2404 C CA . PHE A 1 301 ? -18.648 13.375 -8.922 1.00 89.06 301 PHE A CA 1
ATOM 2405 C C . PHE A 1 301 ? -18.375 12.057 -8.187 1.00 89.06 301 PHE A C 1
ATOM 2407 O O . PHE A 1 301 ? -19.320 11.480 -7.656 1.00 89.06 301 PHE A O 1
ATOM 2414 N N . LEU A 1 302 ? -17.113 11.622 -8.090 1.00 83.94 302 LEU A N 1
ATOM 2415 C CA . LEU A 1 302 ? -16.738 10.425 -7.325 1.00 83.94 302 LEU A CA 1
ATOM 2416 C C . LEU A 1 302 ? -17.148 10.557 -5.851 1.00 83.94 302 LEU A C 1
ATOM 2418 O O . LEU A 1 302 ? -17.821 9.680 -5.319 1.00 83.94 302 LEU A O 1
ATOM 2422 N N . ALA A 1 303 ? -16.875 11.716 -5.243 1.00 80.31 303 ALA A N 1
ATOM 2423 C CA . ALA A 1 303 ? -17.268 12.015 -3.864 1.00 80.31 303 ALA A CA 1
ATOM 2424 C C . ALA A 1 303 ? -18.794 12.019 -3.629 1.00 80.31 303 ALA A C 1
ATOM 2426 O O . ALA A 1 303 ? -19.241 11.849 -2.502 1.00 80.31 303 ALA A O 1
ATOM 2427 N N . ARG A 1 304 ? -19.612 12.227 -4.674 1.00 81.19 304 ARG A N 1
ATOM 2428 C CA . ARG A 1 304 ? -21.083 12.148 -4.589 1.00 81.19 304 ARG A CA 1
ATOM 2429 C C . ARG A 1 304 ? -21.640 10.764 -4.911 1.00 81.19 304 ARG A C 1
ATOM 2431 O O . ARG A 1 304 ? -22.749 10.477 -4.476 1.00 81.19 304 ARG A O 1
ATOM 2438 N N . LYS A 1 305 ? -20.940 9.956 -5.721 1.00 72.06 305 LYS A N 1
ATOM 2439 C CA . LYS A 1 305 ? -21.345 8.575 -6.051 1.00 72.06 305 LYS A CA 1
ATOM 2440 C C . LYS A 1 305 ? -21.100 7.639 -4.863 1.00 72.06 305 LYS A C 1
ATOM 2442 O O . LYS A 1 305 ? -21.894 6.728 -4.662 1.00 72.06 305 LYS A O 1
ATOM 2447 N N . ASN A 1 306 ? -20.090 7.948 -4.051 1.00 64.81 306 ASN A N 1
ATOM 2448 C CA . ASN A 1 306 ? -19.813 7.293 -2.776 1.00 64.81 306 ASN A CA 1
ATOM 2449 C C . ASN A 1 306 ? -20.053 8.281 -1.619 1.00 64.81 306 ASN A C 1
ATOM 2451 O O . ASN A 1 306 ? -19.081 8.741 -1.013 1.00 64.81 306 ASN A O 1
ATOM 2455 N N . PRO A 1 307 ? -21.307 8.690 -1.336 1.00 48.97 307 PRO A N 1
ATOM 2456 C CA . PRO A 1 307 ? -21.569 9.411 -0.103 1.00 48.97 307 PRO A CA 1
ATOM 2457 C C . PRO A 1 307 ? -21.283 8.439 1.048 1.00 48.97 307 PRO A C 1
ATOM 2459 O O . PRO A 1 307 ? -21.809 7.325 1.045 1.00 48.97 307 PRO A O 1
ATOM 2462 N N . ALA A 1 308 ? -20.387 8.840 1.949 1.00 43.78 308 ALA A N 1
ATOM 2463 C CA . ALA A 1 308 ? -20.068 8.096 3.165 1.00 43.78 308 ALA A CA 1
ATOM 2464 C C . ALA A 1 308 ? -21.328 7.726 3.965 1.00 43.78 308 ALA A C 1
ATOM 2466 O O . ALA A 1 308 ? -22.285 8.541 3.969 1.00 43.78 308 ALA A O 1
#

Secondary structure (DSSP, 8-state):
-HHHHHHHHHHHHHHHHHHHH-----HHHHHHHHHHHTT-SSHHHHHH--SS-GGGGGG-SEEEPPPHHHHHHHHHHSTT--TT--S--HHHHHGGG--SSSTTTTTSEESSHHHHHHHHHHHHHHH-TT--TT-EEEEEEEEEEEETTEEEEEEEEEEE-HHHHHHHSS--EEEEEEEEEEEEEETTTEEEEEEEEEEEESSHHHHHHHHHHHHHHHHHHHTTS------------HHHHHHTTTT-SSHHHHHHHHHHH-TT----SSHHHHHHHHHHTT--HHHHHHHHHHHHHHHHHHHHHS--